Protein 1ZSY (pdb70)

Sequence (347 aa):
VDLGTENLYFQQSSMPARVRALVYGHHGDPAKVVELKNLELAAVRGSDVRVKMMLAAPINPSDINMIQGNYGLLPELPAVGGNEGVAQVVAVGSNVTGGLKPGDWVIPANAGLLGTWRTEAVFSEEALIQVPSDIPLQSAATLGVNPCTAYRMLMDFEQLQPGDSVIQNASNSGVGQAVIQIAAALGLRTINVVRDRRPPDIQKLSDRLKSSLGAEHVITEEELRRPEMKNFFKDMPQPRLALNCCVGGKSSSTELLRQLARGGTMVTYGGMAKQPVVASVSSSLLIFKDLKLRGFWLSSQWKKDHSPDQFKELIILTLCDLIRRGQLTAPACCSQVPLQDYQSALEASMKPFISSKQILTMM

Structure (mmCIF, N/CA/C/O backbone):
data_1ZSY
#
_entry.id   1ZSY
#
_cell.length_a   74.190
_cell.length_b   117.184
_cell.length_c   127.372
_cell.angle_alpha   90.00
_cell.angle_beta   90.00
_cell.angle_gamma   90.00
#
_symmetry.space_group_name_H-M   'I 2 2 2'
#
loop_
_entity.id
_entity.type
_entity.pdbx_description
1 polymer 'MITOCHONDRIAL 2-ENOYL THIOESTER REDUCTASE'
2 non-polymer 'SULFATE ION'
3 non-polymer GLYCEROL
4 water water
#
loop_
_atom_site.group_PDB
_atom_site.id
_atom_site.type_symbol
_atom_site.label_atom_id
_atom_site.label_alt_id
_atom_site.label_comp_id
_atom_site.label_asym_id
_atom_site.label_entity_id
_atom_site.label_seq_id
_atom_site.pdbx_PDB_ins_code
_atom_site.Cartn_x
_atom_site.Cartn_y
_atom_site.Cartn_z
_atom_site.occupancy
_atom_site.B_iso_or_equiv
_atom_site.auth_seq_id
_atom_site.auth_comp_id
_atom_site.auth_asym_id
_atom_site.auth_atom_id
_atom_site.pdbx_PDB_model_num
ATOM 1 N N . VAL A 1 11 ? 25.908 17.744 37.440 1.00 40.14 11 VAL A N 1
ATOM 2 C CA . VAL A 1 11 ? 24.613 18.458 37.210 1.00 39.26 11 VAL A CA 1
ATOM 3 C C . VAL A 1 11 ? 23.417 17.565 37.621 1.00 40.48 11 VAL A C 1
ATOM 4 O O . VAL A 1 11 ? 23.273 16.430 37.134 1.00 40.48 11 VAL A O 1
ATOM 8 N N . ASP A 1 12 ? 22.594 18.073 38.540 1.00 38.79 12 ASP A N 1
ATOM 9 C CA . ASP A 1 12 ? 21.352 17.414 38.938 1.00 37.79 12 ASP A CA 1
ATOM 10 C C . ASP A 1 12 ? 20.195 18.100 38.207 1.00 35.57 12 ASP A C 1
ATOM 11 O O . ASP A 1 12 ? 19.870 19.259 38.483 1.00 34.19 12 ASP A O 1
ATOM 16 N N . LEU A 1 13 ? 19.579 17.377 37.275 1.00 33.43 13 LEU A N 1
ATOM 17 C CA . LEU A 1 13 ? 18.625 17.976 36.338 1.00 30.79 13 LEU A CA 1
ATOM 18 C C . LEU A 1 13 ? 17.454 18.711 36.987 1.00 30.83 13 LEU A C 1
ATOM 19 O O . LEU A 1 13 ? 16.924 19.655 36.405 1.00 30.57 13 LEU A O 1
ATOM 24 N N . GLY A 1 14 ? 17.046 18.268 38.174 1.00 30.13 14 GLY A N 1
ATOM 25 C CA . GLY A 1 14 ? 15.866 18.809 38.826 1.00 30.67 14 GLY A CA 1
ATOM 26 C C . GLY A 1 14 ? 16.138 19.879 39.873 1.00 34.59 14 GLY A C 1
ATOM 27 O O . GLY A 1 14 ? 15.218 20.353 40.539 1.00 35.94 14 GLY A O 1
ATOM 28 N N . THR A 1 15 ? 17.397 20.280 40.012 1.00 34.16 15 THR A N 1
ATOM 29 C CA . THR A 1 15 ? 17.759 21.286 41.010 1.00 32.31 15 THR A CA 1
ATOM 30 C C . THR A 1 15 ? 16.920 22.556 40.872 1.00 31.26 15 THR A C 1
ATOM 31 O O . THR A 1 15 ? 16.559 22.955 39.755 1.00 28.71 15 THR A O 1
ATOM 35 N N . GLU A 1 16 ? 16.596 23.181 42.006 1.00 29.89 16 GLU A N 1
ATOM 36 C CA . GLU A 1 16 ? 16.008 24.519 42.017 1.00 30.08 16 GLU A CA 1
ATOM 37 C C . GLU A 1 16 ? 17.114 25.567 42.190 1.00 28.68 16 GLU A C 1
ATOM 38 O O . GLU A 1 16 ? 16.846 26.776 42.168 1.00 28.22 16 GLU A O 1
ATOM 44 N N . ASN A 1 17 ? 18.350 25.087 42.377 1.00 25.21 17 ASN A N 1
ATOM 45 C CA . ASN A 1 17 ? 19.504 25.964 42.537 1.00 22.55 17 ASN A CA 1
ATOM 46 C C . ASN A 1 17 ? 20.242 26.027 41.199 1.00 22.43 17 ASN A C 1
ATOM 47 O O . ASN A 1 17 ? 21.077 25.178 40.894 1.00 23.55 17 ASN A O 1
ATOM 52 N N . LEU A 1 18 ? 19.910 27.033 40.398 1.00 20.97 18 LEU A N 1
ATOM 53 C CA . LEU A 1 18 ? 20.322 27.049 38.998 1.00 17.80 18 LEU A CA 1
ATOM 54 C C . LEU A 1 18 ? 21.704 27.682 38.809 1.00 16.16 18 LEU A C 1
ATOM 55 O O . LEU A 1 18 ? 21.885 28.552 37.936 1.00 16.88 18 LEU A O 1
ATOM 60 N N . TYR A 1 19 ? 22.647 27.247 39.659 1.00 15.36 19 TYR A N 1
ATOM 61 C CA . TYR A 1 19 ? 24.057 27.633 39.605 1.00 15.89 19 TYR A CA 1
ATOM 62 C C . TYR A 1 19 ? 24.918 26.385 39.659 1.00 15.90 19 TYR A C 1
ATOM 63 O O . TYR A 1 19 ? 24.612 25.437 40.376 1.00 18.10 19 TYR A O 1
ATOM 72 N N . PHE A 1 20 ? 26.010 26.376 38.890 1.00 15.52 20 PHE A N 1
ATOM 73 C CA . PHE A 1 20 ? 26.784 25.166 38.704 1.00 16.42 20 PHE A CA 1
ATOM 74 C C . PHE A 1 20 ? 28.266 25.529 38.734 1.00 14.98 20 PHE A C 1
ATOM 75 O O . PHE A 1 20 ? 28.630 26.605 38.299 1.00 15.62 20 PHE A O 1
ATOM 83 N N A GLN A 1 21 ? 29.095 24.620 39.230 0.50 14.55 21 GLN A N 1
ATOM 84 N N B GLN A 1 21 ? 29.090 24.624 39.247 0.50 15.96 21 GLN A N 1
ATOM 85 C CA A GLN A 1 21 ? 30.558 24.780 39.149 0.50 14.54 21 GLN A CA 1
ATOM 86 C CA B GLN A 1 21 ? 30.551 24.760 39.148 0.50 17.82 21 GLN A CA 1
ATOM 87 C C A GLN A 1 21 ? 31.069 24.376 37.773 0.50 15.60 21 GLN A C 1
ATOM 88 C C B GLN A 1 21 ? 30.962 24.516 37.693 0.50 16.96 21 GLN A C 1
ATOM 89 O O A GLN A 1 21 ? 30.549 23.435 37.159 0.50 15.86 21 GLN A O 1
ATOM 90 O O B GLN A 1 21 ? 30.241 23.860 36.924 0.50 17.37 21 GLN A O 1
ATOM 101 N N . SER A 1 22 ? 32.112 25.063 37.308 1.00 14.25 22 SER A N 1
ATOM 102 C CA A SER A 1 22 ? 32.660 24.816 35.982 0.50 14.01 22 SER A CA 1
ATOM 103 C CA B SER A 1 22 ? 32.663 24.833 35.981 0.50 15.26 22 SER A CA 1
ATOM 104 C C . SER A 1 22 ? 34.179 24.720 36.041 1.00 14.51 22 SER A C 1
ATOM 105 O O . SER A 1 22 ? 34.891 25.197 35.148 1.00 15.05 22 SER A O 1
ATOM 110 N N . MET A 1 23 ? 34.675 24.097 37.092 1.00 12.70 23 MET A N 1
ATOM 111 C CA . MET A 1 23 ? 36.114 23.891 37.202 1.00 12.24 23 MET A CA 1
ATOM 112 C C . MET A 1 23 ? 36.619 22.940 36.092 1.00 13.67 23 MET A C 1
ATOM 113 O O . MET A 1 23 ? 35.877 22.084 35.603 1.00 13.84 23 MET A O 1
ATOM 118 N N . PRO A 1 24 ? 37.885 23.107 35.668 1.00 15.30 24 PRO A N 1
ATOM 119 C CA . PRO A 1 24 ? 38.443 22.289 34.587 1.00 15.44 24 PRO A CA 1
ATOM 120 C C . PRO A 1 24 ? 38.267 20.773 34.787 1.00 14.31 24 PRO A C 1
ATOM 121 O O . PRO A 1 24 ? 38.489 20.252 35.890 1.00 14.64 24 PRO A O 1
ATOM 125 N N . ALA A 1 25 ? 37.858 20.090 33.719 1.00 14.32 25 ALA A N 1
ATOM 126 C CA . ALA A 1 25 ? 37.729 18.639 33.718 1.00 15.58 25 ALA A CA 1
ATOM 127 C C . ALA A 1 25 ? 37.989 18.139 32.304 1.00 18.76 25 ALA A C 1
ATOM 128 O O . ALA A 1 25 ? 37.899 18.907 31.340 1.00 20.17 25 ALA A O 1
ATOM 130 N N . ARG A 1 26 ? 38.265 16.849 32.159 1.00 18.56 26 ARG A N 1
ATOM 131 C CA . ARG A 1 26 ? 38.538 16.328 30.827 1.00 20.66 26 ARG A CA 1
ATOM 132 C C . ARG A 1 26 ? 37.315 16.464 29.919 1.00 16.23 26 ARG A C 1
ATOM 133 O O . ARG A 1 26 ? 36.183 16.445 30.379 1.00 14.56 26 ARG A O 1
ATOM 141 N N . VAL A 1 27 ? 37.561 16.663 28.629 1.00 14.75 27 VAL A N 1
ATOM 142 C CA . VAL A 1 27 ? 36.476 16.781 27.652 1.00 14.12 27 VAL A CA 1
ATOM 143 C C . VAL A 1 27 ? 36.080 15.387 27.166 1.00 15.48 27 VAL A C 1
ATOM 144 O O . VAL A 1 27 ? 36.931 14.628 26.706 1.00 17.48 27 VAL A O 1
ATOM 148 N N . ARG A 1 28 ? 34.793 15.073 27.247 1.00 14.79 28 ARG A N 1
ATOM 149 C CA . ARG A 1 28 ? 34.282 13.755 26.855 1.00 15.12 28 ARG A CA 1
ATOM 150 C C . ARG A 1 28 ? 33.129 14.021 25.918 1.00 16.36 28 ARG A C 1
ATOM 151 O O . ARG A 1 28 ? 32.376 14.968 26.123 1.00 13.91 28 ARG A O 1
ATOM 159 N N . ALA A 1 29 ? 32.981 13.206 24.892 1.00 14.14 29 ALA A N 1
ATOM 160 C CA . ALA A 1 29 ? 31.951 13.479 23.881 1.00 13.21 29 ALA A CA 1
ATOM 161 C C . ALA A 1 29 ? 31.433 12.162 23.344 1.00 14.88 29 ALA A C 1
ATOM 162 O O . ALA A 1 29 ? 32.181 11.173 23.296 1.00 15.51 29 ALA A O 1
ATOM 164 N N . LEU A 1 30 ? 30.168 12.151 22.923 1.00 13.26 30 LEU A N 1
ATOM 165 C CA . LEU A 1 30 ? 29.613 10.971 22.219 1.00 15.12 30 LEU A CA 1
ATOM 166 C C . LEU A 1 30 ? 29.805 11.224 20.726 1.00 15.64 30 LEU A C 1
ATOM 167 O O . LEU A 1 30 ? 29.218 12.155 20.158 1.00 16.38 30 LEU A O 1
ATOM 172 N N . VAL A 1 31 ? 30.652 10.405 20.110 1.00 14.00 31 VAL A N 1
ATOM 173 C CA . VAL A 1 31 ? 31.088 10.597 18.736 1.00 14.84 31 VAL A CA 1
ATOM 174 C C . VAL A 1 31 ? 30.731 9.378 17.877 1.00 16.67 31 VAL A C 1
ATOM 175 O O . VAL A 1 31 ? 30.867 8.238 18.331 1.00 16.34 31 VAL A O 1
ATOM 179 N N . TYR A 1 32 ? 30.296 9.621 16.645 1.00 15.23 32 TYR A N 1
ATOM 180 C CA . TYR A 1 32 ? 30.105 8.542 15.670 1.00 16.31 32 TYR A CA 1
ATOM 181 C C . TYR A 1 32 ? 30.941 8.786 14.420 1.00 18.26 32 TYR A C 1
ATOM 182 O O . TYR A 1 32 ? 31.010 9.916 13.927 1.00 17.49 32 TYR A O 1
ATOM 191 N N . GLY A 1 33 ? 31.608 7.730 13.937 1.00 19.13 33 GLY A N 1
ATOM 192 C CA . GLY A 1 33 ? 32.497 7.813 12.770 1.00 18.53 33 GLY A CA 1
ATOM 193 C C . GLY A 1 33 ? 31.892 7.253 11.482 1.00 20.36 33 GLY A C 1
ATOM 194 O O . GLY A 1 33 ? 32.444 7.445 10.399 1.00 20.53 33 GLY A O 1
ATOM 195 N N . HIS A 1 34 ? 30.763 6.556 11.611 1.00 19.98 34 HIS A N 1
ATOM 196 C CA . HIS A 1 34 ? 29.984 6.061 10.483 1.00 22.10 34 HIS A CA 1
ATOM 197 C C . HIS A 1 34 ? 28.524 6.252 10.811 1.00 20.94 34 HIS A C 1
ATOM 198 O O . HIS A 1 34 ? 28.145 6.253 11.989 1.00 20.73 34 HIS A O 1
ATOM 205 N N . HIS A 1 35 ? 27.698 6.393 9.783 1.00 20.88 35 HIS A N 1
ATOM 206 C CA . HIS A 1 35 ? 26.263 6.405 10.004 1.00 21.25 35 HIS A CA 1
ATOM 207 C C . HIS A 1 35 ? 25.793 4.978 10.267 1.00 23.22 35 HIS A C 1
ATOM 208 O O . HIS A 1 35 ? 26.359 4.014 9.732 1.00 22.99 35 HIS A O 1
ATOM 215 N N . GLY A 1 36 ? 24.787 4.833 11.115 1.00 22.26 36 GLY A N 1
ATOM 216 C CA . GLY A 1 36 ? 24.258 3.513 11.435 1.00 23.56 36 GLY A CA 1
ATOM 217 C C . GLY A 1 36 ? 23.412 3.519 12.689 1.00 25.16 36 GLY A C 1
ATOM 218 O O . GLY A 1 36 ? 22.885 4.567 13.100 1.00 22.13 36 GLY A O 1
ATOM 219 N N . ASP A 1 37 ? 23.290 2.339 13.294 1.00 24.81 37 ASP A N 1
ATOM 220 C CA . ASP A 1 37 ? 22.509 2.141 14.511 1.00 25.39 37 ASP A CA 1
ATOM 221 C C . ASP A 1 37 ? 23.215 2.916 15.607 1.00 23.02 37 ASP A C 1
ATOM 222 O O . ASP A 1 37 ? 24.349 2.578 15.927 1.00 22.67 37 ASP A O 1
ATOM 227 N N . PRO A 1 38 ? 22.553 3.931 16.190 1.00 24.67 38 PRO A N 1
ATOM 228 C CA . PRO A 1 38 ? 23.193 4.716 17.258 1.00 25.45 38 PRO A CA 1
ATOM 229 C C . PRO A 1 38 ? 23.827 3.859 18.359 1.00 26.22 38 PRO A C 1
ATOM 230 O O . PRO A 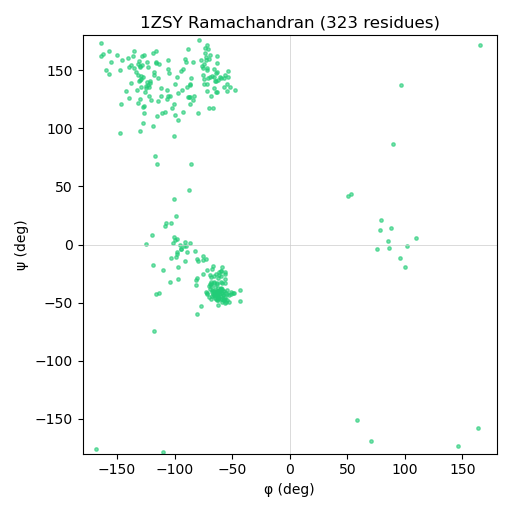1 38 ? 24.942 4.157 18.794 1.00 27.45 38 PRO A O 1
ATOM 234 N N . ALA A 1 39 ? 23.144 2.788 18.774 1.00 27.43 39 ALA A N 1
ATOM 235 C CA . ALA A 1 39 ? 23.665 1.854 19.786 1.00 28.39 39 ALA A CA 1
ATOM 236 C C . ALA A 1 39 ? 25.018 1.267 19.422 1.00 27.52 39 ALA A C 1
ATOM 237 O O . ALA A 1 39 ? 25.785 0.873 20.300 1.00 29.28 39 ALA A O 1
ATOM 239 N N . LYS A 1 40 ? 25.310 1.208 18.125 1.00 28.20 40 LYS A N 1
ATOM 240 C CA . LYS A 1 40 ? 26.526 0.565 17.629 1.00 27.65 40 LYS A CA 1
ATOM 241 C C . LYS A 1 40 ? 27.618 1.539 17.191 1.00 26.76 40 LYS A C 1
ATOM 242 O O . LYS A 1 40 ? 28.807 1.228 17.305 1.00 26.50 40 LYS A O 1
ATOM 248 N N . VAL A 1 41 ? 27.225 2.702 16.673 1.00 21.40 41 VAL A N 1
ATOM 249 C CA . VAL A 1 41 ? 28.205 3.612 16.063 1.00 19.17 41 VAL A CA 1
ATOM 250 C C . VAL A 1 41 ? 28.667 4.717 17.012 1.00 17.73 41 VAL A C 1
ATOM 251 O O . VAL A 1 41 ? 29.712 5.312 16.800 1.00 17.33 41 VAL A O 1
ATOM 255 N N . VAL A 1 42 ? 27.887 4.975 18.059 1.00 18.37 42 VAL A N 1
ATOM 256 C CA . VAL A 1 42 ? 28.188 6.089 19.005 1.00 17.51 42 VAL A CA 1
ATOM 257 C C . VAL A 1 42 ? 29.100 5.571 20.109 1.00 20.08 42 VAL A C 1
ATOM 258 O O . VAL A 1 42 ? 28.788 4.561 20.750 1.00 20.64 42 VAL A O 1
ATOM 262 N N . GLU A 1 43 ? 30.228 6.256 20.321 1.00 17.52 43 GLU A N 1
ATOM 263 C CA . GLU A 1 43 ? 31.232 5.859 21.303 1.00 19.60 43 GLU A CA 1
ATOM 264 C C . GLU A 1 43 ? 31.549 7.055 22.169 1.00 20.14 43 GLU A C 1
ATOM 265 O O . GLU A 1 43 ? 31.554 8.175 21.673 1.00 18.05 43 GLU A O 1
ATOM 271 N N . LEU A 1 44 ? 31.826 6.818 23.449 1.00 20.68 44 LEU A N 1
ATOM 272 C CA . LEU A 1 44 ? 32.268 7.895 24.339 1.00 21.90 44 LEU A CA 1
ATOM 273 C C . LEU A 1 44 ? 33.767 8.061 24.165 1.00 21.75 44 LEU A C 1
ATOM 274 O O . LEU A 1 44 ? 34.531 7.088 24.304 1.00 21.38 44 LEU A O 1
ATOM 279 N N . LYS A 1 45 ? 34.197 9.274 23.833 1.00 18.47 45 LYS A N 1
ATOM 280 C CA . LYS A 1 45 ? 35.616 9.524 23.554 1.00 19.95 45 LYS A CA 1
ATOM 281 C C . LYS A 1 45 ? 36.125 10.714 24.332 1.00 19.42 45 LYS A C 1
ATOM 282 O O . LYS A 1 45 ? 35.367 11.634 24.638 1.00 18.91 45 LYS A O 1
ATOM 288 N N . ASN A 1 46 ? 37.422 10.722 24.608 1.00 18.84 46 ASN A N 1
ATOM 289 C CA . ASN A 1 46 ? 38.067 11.930 25.116 1.00 21.29 46 ASN A CA 1
ATOM 290 C C . ASN A 1 46 ? 38.512 12.815 23.964 1.00 23.31 46 ASN A C 1
ATOM 291 O O . ASN A 1 46 ? 39.014 12.311 22.952 1.00 26.01 46 ASN A O 1
ATOM 296 N N . LEU A 1 47 ? 38.305 14.125 24.100 1.00 20.37 47 LEU A N 1
ATOM 297 C CA . LEU A 1 47 ? 38.736 15.086 23.083 1.00 21.72 47 LEU A CA 1
ATOM 298 C C . LEU A 1 47 ? 39.794 16.022 23.659 1.00 21.40 47 LEU A C 1
ATOM 299 O O . LEU A 1 47 ? 39.881 16.186 24.870 1.00 23.69 47 LEU A O 1
ATOM 304 N N . GLU A 1 48 ? 40.601 16.611 22.784 1.00 23.94 48 GLU A N 1
ATOM 305 C CA . GLU A 1 48 ? 41.623 17.570 23.189 1.00 27.22 48 GLU A CA 1
ATOM 306 C C . GLU A 1 48 ? 40.986 18.924 23.526 1.00 26.25 48 GLU A C 1
ATOM 307 O O . GLU A 1 48 ? 39.918 19.265 23.019 1.00 27.15 48 GLU A O 1
ATOM 313 N N . LEU A 1 49 ? 41.643 19.687 24.387 1.00 27.00 49 LEU A N 1
ATOM 314 C CA . LEU A 1 49 ? 41.193 21.019 24.728 1.00 28.74 49 LEU A CA 1
ATOM 315 C C . LEU A 1 49 ? 41.395 21.961 23.544 1.00 29.24 49 LEU A C 1
ATOM 316 O O . LEU A 1 49 ? 42.520 22.164 23.102 1.00 30.74 49 LEU A O 1
ATOM 321 N N . ALA A 1 50 ? 40.298 22.504 23.022 1.00 29.82 50 ALA A N 1
ATOM 322 C CA . ALA A 1 50 ? 40.346 23.386 21.852 1.00 29.80 50 ALA A CA 1
ATOM 323 C C . ALA A 1 50 ? 40.652 24.843 22.230 1.00 31.04 50 ALA A C 1
ATOM 324 O O . ALA A 1 50 ? 40.433 25.281 23.378 1.00 26.14 50 ALA A O 1
ATOM 326 N N . ALA A 1 51 ? 41.172 25.579 21.250 1.00 31.42 51 ALA A N 1
ATOM 327 C CA . ALA A 1 51 ? 41.547 26.988 21.419 1.00 31.05 51 ALA A CA 1
ATOM 328 C C . ALA A 1 51 ? 40.364 27.911 21.183 1.00 29.13 51 ALA A C 1
ATOM 329 O O . ALA A 1 51 ? 39.538 27.669 20.293 1.00 31.64 51 ALA A O 1
ATOM 331 N N . VAL A 1 52 ? 40.295 28.979 21.967 1.00 28.88 52 VAL A N 1
ATOM 332 C CA . VAL A 1 52 ? 39.245 29.981 21.802 1.00 27.64 52 VAL A CA 1
ATOM 333 C C . VAL A 1 52 ? 39.775 31.148 20.957 1.00 27.00 52 VAL A C 1
ATOM 334 O O . VAL A 1 52 ? 40.591 31.913 21.419 1.00 28.48 52 VAL A O 1
ATOM 338 N N . ARG A 1 53 ? 39.325 31.244 19.709 1.00 29.95 53 ARG A N 1
ATOM 339 C CA . ARG A 1 53 ? 39.729 32.338 18.819 1.00 30.05 53 ARG A CA 1
ATOM 340 C C . ARG A 1 53 ? 38.925 33.592 19.172 1.00 29.05 53 ARG A C 1
ATOM 341 O O . ARG A 1 53 ? 38.042 33.539 20.032 1.00 25.90 53 ARG A O 1
ATOM 343 N N . GLY A 1 54 ? 39.236 34.703 18.500 1.00 24.57 54 GLY A N 1
ATOM 344 C CA . GLY A 1 54 ? 38.647 36.011 18.774 1.00 22.29 54 GLY A CA 1
ATOM 345 C C . GLY A 1 54 ? 37.148 36.037 19.014 1.00 21.43 54 GLY A C 1
ATOM 346 O O . GLY A 1 54 ? 36.706 36.638 19.984 1.00 23.84 54 GLY A O 1
ATOM 347 N N . SER A 1 55 ? 36.378 35.400 18.135 1.00 19.98 55 SER A N 1
ATOM 348 C CA . SER A 1 55 ? 34.914 35.455 18.217 1.00 21.84 55 SER A CA 1
ATOM 349 C C . SER A 1 55 ? 34.284 34.143 18.678 1.00 19.57 55 SER A C 1
ATOM 350 O O . SER A 1 55 ? 33.065 33.952 18.541 1.00 20.56 55 SER A O 1
ATOM 353 N N . ASP A 1 56 ? 35.111 33.271 19.250 1.00 19.11 56 ASP A N 1
ATOM 354 C CA . ASP A 1 56 ? 34.643 31.990 19.799 1.00 17.32 56 ASP A CA 1
ATOM 355 C C . ASP A 1 56 ? 34.271 32.139 21.282 1.00 15.68 56 ASP A C 1
ATOM 356 O O . ASP A 1 56 ? 34.707 33.081 21.948 1.00 16.11 56 ASP A O 1
ATOM 361 N N . VAL A 1 57 ? 33.453 31.209 21.787 1.00 16.50 57 VAL A N 1
ATOM 362 C CA . VAL A 1 57 ? 33.244 31.099 23.231 1.00 16.99 57 VAL A CA 1
ATOM 363 C C . VAL A 1 57 ? 33.357 29.637 23.620 1.00 16.45 57 VAL A C 1
ATOM 364 O O . VAL A 1 57 ? 33.003 28.747 22.822 1.00 17.52 57 VAL A O 1
ATOM 368 N N . ARG A 1 58 ? 33.839 29.414 24.837 1.00 10.85 58 ARG A N 1
ATOM 369 C CA . ARG A 1 58 ? 33.916 28.078 25.407 1.00 11.83 58 ARG A CA 1
ATOM 370 C C . ARG A 1 58 ? 32.695 27.896 26.270 1.00 11.44 58 ARG A C 1
ATOM 371 O O . ARG A 1 58 ? 32.384 28.759 27.093 1.00 12.27 58 ARG A O 1
ATOM 379 N N . VAL A 1 59 ? 32.001 26.777 26.073 1.00 13.78 59 VAL A N 1
ATOM 380 C CA . VAL A 1 59 ? 30.806 26.487 26.868 1.00 13.68 59 VAL A CA 1
ATOM 381 C C . VAL A 1 59 ? 30.941 25.157 27.585 1.00 14.95 59 VAL A C 1
ATOM 382 O O . VAL A 1 59 ? 31.629 24.237 27.104 1.00 14.98 59 VAL A O 1
ATOM 386 N N . LYS A 1 60 ? 30.249 25.048 28.716 1.00 13.40 60 LYS A N 1
ATOM 387 C CA . LYS A 1 60 ? 30.174 23.792 29.446 1.00 15.93 60 LYS A CA 1
ATOM 388 C C . LYS A 1 60 ? 28.726 23.327 29.295 1.00 15.46 60 LYS A C 1
ATOM 389 O O . LYS A 1 60 ? 27.792 24.042 29.737 1.00 15.75 60 LYS A O 1
ATOM 395 N N A MET A 1 61 ? 28.521 22.161 28.672 0.50 13.80 61 MET A N 1
ATOM 396 N N B MET A 1 61 ? 28.526 22.177 28.655 0.50 13.58 61 MET A N 1
ATOM 397 C CA A MET A 1 61 ? 27.170 21.609 28.459 0.50 13.52 61 MET A CA 1
ATOM 398 C CA B MET A 1 61 ? 27.179 21.654 28.489 0.50 12.97 61 MET A CA 1
ATOM 399 C C A MET A 1 61 ? 26.538 21.193 29.782 0.50 13.44 61 MET A C 1
ATOM 400 C C B MET A 1 61 ? 26.594 21.376 29.869 0.50 13.28 61 MET A C 1
ATOM 401 O O A MET A 1 61 ? 27.168 20.503 30.590 0.50 13.60 61 MET A O 1
ATOM 402 O O B MET A 1 61 ? 27.315 21.004 30.805 0.50 11.97 61 MET A O 1
ATOM 411 N N . LEU A 1 62 ? 25.300 21.623 30.014 1.00 12.14 62 LEU A N 1
ATOM 412 C CA . LEU A 1 62 ? 24.612 21.289 31.260 1.00 12.80 62 LEU A CA 1
ATOM 413 C C . LEU A 1 62 ? 23.693 20.096 31.082 1.00 14.41 62 LEU A C 1
ATOM 414 O O . LEU A 1 62 ? 23.706 19.188 31.902 1.00 15.23 62 LEU A O 1
ATOM 419 N N . ALA A 1 63 ? 22.877 20.110 30.035 1.00 13.55 63 ALA A N 1
ATOM 420 C CA . ALA A 1 63 ? 21.983 18.994 29.778 1.00 14.06 63 ALA A CA 1
ATOM 421 C C . ALA A 1 63 ? 21.617 19.001 28.297 1.00 15.39 63 ALA A C 1
ATOM 422 O O . ALA A 1 63 ? 21.475 20.059 27.694 1.00 15.93 63 ALA A O 1
ATOM 424 N N . ALA A 1 64 ? 21.419 17.817 27.731 1.00 12.98 64 ALA A N 1
ATOM 425 C CA . ALA A 1 64 ? 21.093 17.687 26.296 1.00 14.48 64 ALA A CA 1
ATOM 426 C C . ALA A 1 64 ? 20.146 16.481 26.113 1.00 15.32 64 ALA A C 1
ATOM 427 O O . ALA A 1 64 ? 20.490 15.363 26.471 1.00 16.53 64 ALA A O 1
ATOM 429 N N . PRO A 1 65 ? 18.959 16.716 25.566 1.00 15.15 65 PRO A N 1
ATOM 430 C CA . PRO A 1 65 ? 18.017 15.609 25.371 1.00 13.88 65 PRO A CA 1
ATOM 431 C C . PRO A 1 65 ? 18.482 14.716 24.246 1.00 16.71 65 PRO A C 1
ATOM 432 O O . PRO A 1 65 ? 19.321 15.127 23.418 1.00 15.34 65 PRO A O 1
ATOM 436 N N . ILE A 1 66 ? 17.944 13.491 24.208 1.00 15.71 66 ILE A N 1
ATOM 437 C CA . ILE A 1 66 ? 18.061 12.660 23.029 1.00 15.56 66 ILE A CA 1
ATOM 438 C C . ILE A 1 66 ? 16.721 12.728 22.286 1.00 17.28 66 ILE A C 1
ATOM 439 O O . ILE A 1 66 ? 15.692 12.311 22.832 1.00 18.36 66 ILE A O 1
ATOM 444 N N . ASN A 1 67 ? 16.739 13.243 21.052 1.00 16.85 67 ASN A N 1
ATOM 445 C CA . ASN A 1 67 ? 15.518 13.491 20.254 1.00 15.27 67 ASN A CA 1
ATOM 446 C C . ASN A 1 67 ? 15.521 12.624 19.004 1.00 17.94 67 ASN A C 1
ATOM 447 O O . ASN A 1 67 ? 16.593 12.197 18.531 1.00 17.00 67 ASN A O 1
ATOM 452 N N . PRO A 1 68 ? 14.325 12.347 18.436 1.00 18.20 68 PRO A N 1
ATOM 453 C CA . PRO A 1 68 ? 14.274 11.537 17.200 1.00 21.26 68 PRO A CA 1
ATOM 454 C C . PRO A 1 68 ? 15.203 12.027 16.096 1.00 19.45 68 PRO A C 1
ATOM 455 O O . PRO A 1 68 ? 15.816 11.197 15.408 1.00 20.22 68 PRO A O 1
ATOM 459 N N . SER A 1 69 ? 15.290 13.348 15.913 1.00 19.94 69 SER A N 1
ATOM 460 C CA . SER A 1 69 ? 16.142 13.919 14.873 1.00 20.54 69 SER A CA 1
ATOM 461 C C . SER A 1 69 ? 17.614 13.590 15.122 1.00 18.72 69 SER A C 1
ATOM 462 O O . SER A 1 69 ? 18.368 13.374 14.188 1.00 17.85 69 SER A O 1
ATOM 465 N N . ASP A 1 70 ? 18.015 13.513 16.392 1.00 16.49 70 ASP A N 1
ATOM 466 C CA . ASP A 1 70 ? 19.402 13.127 16.717 1.00 16.76 70 ASP A CA 1
ATOM 467 C C . ASP A 1 70 ? 19.681 11.714 16.199 1.00 15.24 70 ASP A C 1
ATOM 468 O O . ASP A 1 70 ? 20.744 11.403 15.632 1.00 15.18 70 ASP A O 1
ATOM 473 N N . ILE A 1 71 ? 18.695 10.862 16.406 1.00 16.25 71 ILE A N 1
ATOM 474 C CA . ILE A 1 71 ? 18.786 9.450 16.039 1.00 16.03 71 ILE A CA 1
ATOM 475 C C . ILE A 1 71 ? 18.818 9.321 14.518 1.00 17.85 71 ILE A C 1
ATOM 476 O O . ILE A 1 71 ? 19.646 8.586 13.967 1.00 17.46 71 ILE A O 1
ATOM 481 N N . ASN A 1 72 ? 17.921 10.030 13.844 1.00 19.27 72 ASN A N 1
ATOM 482 C CA . ASN A 1 72 ? 17.854 9.968 12.367 1.00 18.09 72 ASN A CA 1
ATOM 483 C C . ASN A 1 72 ? 19.130 10.474 11.745 1.00 18.62 72 ASN A C 1
ATOM 484 O O . ASN A 1 72 ? 19.645 9.882 10.811 1.00 19.09 72 ASN A O 1
ATOM 489 N N . MET A 1 73 ? 19.690 11.549 12.301 1.00 18.79 73 MET A N 1
ATOM 490 C CA . MET A 1 73 ? 20.980 12.044 11.837 1.00 19.89 73 MET A CA 1
ATOM 491 C C . MET A 1 73 ? 22.091 10.986 11.939 1.00 19.92 73 MET A C 1
ATOM 492 O O . MET A 1 73 ? 22.866 10.781 11.001 1.00 19.73 73 MET A O 1
ATOM 497 N N . ILE A 1 74 ? 22.167 10.309 13.081 1.00 17.29 74 ILE A N 1
ATOM 498 C CA . ILE A 1 74 ? 23.168 9.275 13.280 1.00 16.48 74 ILE A CA 1
ATOM 499 C C . ILE A 1 74 ? 22.927 8.116 12.301 1.00 17.52 74 ILE A C 1
ATOM 500 O O . ILE A 1 74 ? 23.873 7.588 11.704 1.00 18.94 74 ILE A O 1
ATOM 505 N N . GLN A 1 75 ? 21.659 7.770 12.099 1.00 17.25 75 GLN A N 1
ATOM 506 C CA . GLN A 1 75 ? 21.319 6.719 11.126 1.00 19.41 75 GLN A CA 1
ATOM 507 C C . GLN A 1 75 ? 21.610 7.091 9.671 1.00 22.90 75 GLN A C 1
ATOM 508 O O . GLN A 1 75 ? 21.684 6.206 8.794 1.00 22.67 75 GLN A O 1
ATOM 514 N N . GLY A 1 76 ? 21.758 8.385 9.408 1.00 25.11 76 GLY A N 1
ATOM 515 C CA . GLY A 1 76 ? 21.995 8.891 8.057 1.00 26.28 76 GLY A CA 1
ATOM 516 C C . GLY A 1 76 ? 20.734 9.180 7.259 1.00 27.99 76 GLY A C 1
ATOM 517 O O . GLY A 1 76 ? 20.799 9.357 6.046 1.00 30.46 76 GLY A O 1
ATOM 518 N N . ASN A 1 77 ? 19.588 9.232 7.931 1.00 25.31 77 ASN A N 1
ATOM 519 C CA . ASN A 1 77 ? 18.318 9.451 7.264 1.00 27.38 77 ASN A CA 1
ATOM 520 C C . ASN A 1 77 ? 17.746 10.770 7.733 1.00 26.16 77 ASN A C 1
ATOM 521 O O . ASN A 1 77 ? 16.767 10.804 8.478 1.00 30.14 77 ASN A O 1
ATOM 526 N N . TYR A 1 78 ? 18.388 11.858 7.333 1.00 22.92 78 TYR A N 1
ATOM 527 C CA . TYR A 1 78 ? 17.985 13.183 7.785 1.00 20.80 78 TYR A CA 1
ATOM 528 C C . TYR A 1 78 ? 18.448 14.184 6.742 1.00 21.88 78 TYR A C 1
ATOM 529 O O . TYR A 1 78 ? 19.394 13.909 5.975 1.00 20.78 78 TYR A O 1
ATOM 538 N N . GLY A 1 79 ? 17.794 15.344 6.712 1.00 20.61 79 GLY A N 1
ATOM 539 C CA . GLY A 1 79 ? 18.065 16.350 5.698 1.00 22.54 79 GLY A CA 1
ATOM 540 C C . GLY A 1 79 ? 19.343 17.129 5.893 1.00 21.76 79 GLY A C 1
ATOM 541 O O . GLY A 1 79 ? 19.770 17.828 4.997 1.00 20.46 79 GLY A O 1
ATOM 542 N N . LEU A 1 80 ? 19.939 17.023 7.077 1.00 20.67 80 LEU A N 1
ATOM 543 C CA . LEU A 1 80 ? 21.216 17.650 7.380 1.00 19.78 80 LEU A CA 1
ATOM 544 C C . LEU A 1 80 ? 22.114 16.576 7.994 1.00 19.62 80 LEU A C 1
ATOM 545 O O . LEU A 1 80 ? 21.730 15.954 8.982 1.00 18.49 80 LEU A O 1
ATOM 550 N N . LEU A 1 81 ? 23.296 16.362 7.423 1.00 17.93 81 LEU A N 1
ATOM 551 C CA . LEU A 1 81 ? 24.211 15.339 7.937 1.00 19.03 81 LEU A CA 1
ATOM 552 C C . LEU A 1 81 ? 25.606 15.889 8.142 1.00 19.64 81 LEU A C 1
ATOM 553 O O . LEU A 1 81 ? 26.394 15.975 7.191 1.00 21.59 81 LEU A O 1
ATOM 558 N N . PRO A 1 82 ? 25.929 16.267 9.390 1.00 21.35 82 PRO A N 1
ATOM 559 C CA . PRO A 1 82 ? 27.266 16.783 9.668 1.00 19.03 82 PRO A CA 1
ATOM 560 C C . PRO A 1 82 ? 28.370 15.839 9.202 1.00 20.78 82 PRO A C 1
ATOM 561 O O . PRO A 1 82 ? 28.183 14.610 9.182 1.00 20.53 82 PRO A O 1
ATOM 565 N N . GLU A 1 83 ? 29.506 16.425 8.826 1.00 21.31 83 GLU A N 1
ATOM 566 C CA . GLU A 1 83 ? 30.640 15.652 8.326 1.00 21.83 83 GLU A CA 1
ATOM 567 C C . GLU A 1 83 ? 31.154 14.742 9.433 1.00 20.80 83 GLU A C 1
ATOM 568 O O . GLU A 1 83 ? 31.198 15.142 10.592 1.00 20.73 83 GLU A O 1
ATOM 570 N N . LEU A 1 84 ? 31.542 13.520 9.075 1.00 21.03 84 LEU A N 1
ATOM 571 C CA . LEU A 1 84 ? 32.031 12.539 10.050 1.00 20.11 84 LEU A CA 1
ATOM 572 C C . LEU A 1 84 ? 33.560 12.546 10.174 1.00 21.99 84 LEU A C 1
ATOM 573 O O . LEU A 1 84 ? 34.249 12.829 9.193 1.00 24.01 84 LEU A O 1
ATOM 578 N N . PRO A 1 85 ? 34.098 12.223 11.375 1.00 20.86 85 PRO A N 1
ATOM 579 C CA . PRO A 1 85 ? 33.408 11.866 12.623 1.00 17.93 85 PRO A CA 1
ATOM 580 C C . PRO A 1 85 ? 32.687 13.072 13.216 1.00 17.05 85 PRO A C 1
ATOM 581 O O . PRO A 1 85 ? 33.197 14.193 13.145 1.00 17.15 85 PRO A O 1
ATOM 585 N N . ALA A 1 86 ? 31.527 12.825 13.811 1.00 14.46 86 ALA A N 1
ATOM 586 C CA . ALA A 1 86 ? 30.695 13.908 14.344 1.00 14.94 86 ALA A CA 1
ATOM 587 C C . ALA A 1 86 ? 30.301 13.633 15.794 1.00 16.36 86 ALA A C 1
ATOM 588 O O . ALA A 1 86 ? 30.240 12.486 16.223 1.00 16.94 86 ALA A O 1
ATOM 590 N N . VAL A 1 87 ? 30.021 14.699 16.540 1.00 15.88 87 VAL A N 1
ATOM 591 C CA . VAL A 1 87 ? 29.494 14.564 17.876 1.00 14.50 87 VAL A CA 1
ATOM 592 C C . VAL A 1 87 ? 27.972 14.455 17.763 1.00 15.59 87 VAL A C 1
ATOM 593 O O . VAL A 1 87 ? 27.347 15.183 16.975 1.00 16.69 87 VAL A O 1
ATOM 597 N N . GLY A 1 88 ? 27.369 13.546 18.518 1.00 14.57 88 GLY A N 1
ATOM 598 C CA . GLY A 1 88 ? 25.900 13.400 18.489 1.00 13.44 88 GLY A CA 1
ATOM 599 C C . GLY A 1 88 ? 25.184 14.583 19.133 1.00 15.65 88 GLY A C 1
ATOM 600 O O . GLY A 1 88 ? 25.776 15.308 19.920 1.00 13.69 88 GLY A O 1
ATOM 601 N N . GLY A 1 89 ? 23.904 14.762 18.789 1.00 15.21 89 GLY A N 1
ATOM 602 C CA . GLY A 1 89 ? 23.031 15.664 19.525 1.00 13.51 89 GLY A CA 1
ATOM 603 C C . GLY A 1 89 ? 22.948 17.017 18.852 1.00 14.09 89 GLY A C 1
ATOM 604 O O . GLY A 1 89 ? 23.968 17.587 18.408 1.00 13.41 89 GLY A O 1
ATOM 605 N N . ASN A 1 90 ? 21.734 17.537 18.796 1.00 13.99 90 ASN A N 1
ATOM 606 C CA . ASN A 1 90 ? 21.483 18.848 18.201 1.00 14.67 90 ASN A CA 1
ATOM 607 C C . ASN A 1 90 ? 20.898 19.869 19.145 1.00 15.40 90 ASN A C 1
ATOM 608 O O . ASN A 1 90 ? 20.966 21.075 18.863 1.00 14.41 90 ASN A O 1
ATOM 613 N N . GLU A 1 91 ? 20.342 19.389 20.259 1.00 13.99 91 GLU A N 1
ATOM 614 C CA . GLU A 1 91 ? 19.657 20.250 21.220 1.00 14.83 91 GLU A CA 1
ATOM 615 C C . GLU A 1 91 ? 20.382 20.205 22.570 1.00 14.65 91 GLU A C 1
ATOM 616 O O . GLU A 1 91 ? 20.985 19.183 22.926 1.00 16.26 91 GLU A O 1
ATOM 622 N N . GLY A 1 92 ? 20.346 21.316 23.297 1.00 15.98 92 GLY A N 1
ATOM 623 C CA . GLY A 1 92 ? 20.866 21.279 24.663 1.00 14.63 92 GLY A CA 1
ATOM 624 C C . GLY A 1 92 ? 21.076 22.665 25.194 1.00 16.17 92 GLY A C 1
ATOM 625 O O . GLY A 1 92 ? 20.992 23.632 24.443 1.00 15.92 92 GLY A O 1
ATOM 626 N N . VAL A 1 93 ? 21.391 22.749 26.485 1.00 13.78 93 VAL A N 1
ATOM 627 C CA . VAL A 1 93 ? 21.677 24.049 27.106 1.00 12.53 93 VAL A CA 1
ATOM 628 C C . VAL A 1 93 ? 23.066 23.985 27.740 1.00 14.28 93 VAL A C 1
ATOM 629 O O . VAL A 1 93 ? 23.452 22.963 28.309 1.00 13.73 93 VAL A O 1
ATOM 633 N N . ALA A 1 94 ? 23.821 25.061 27.609 1.00 12.37 94 ALA A N 1
ATOM 634 C CA . ALA A 1 94 ? 25.186 25.092 28.108 1.00 11.05 94 ALA A CA 1
ATOM 635 C C . ALA A 1 94 ? 25.397 26.415 28.813 1.00 13.46 94 ALA A C 1
ATOM 636 O O . ALA A 1 94 ? 24.632 27.347 28.608 1.00 14.04 94 ALA A O 1
ATOM 638 N N . GLN A 1 95 ? 26.444 26.490 29.641 1.00 11.72 95 GLN A N 1
ATOM 639 C CA . GLN A 1 95 ? 26.838 27.740 30.281 1.00 11.86 95 GLN A CA 1
ATOM 640 C C . GLN A 1 95 ? 28.104 28.257 29.617 1.00 11.43 95 GLN A C 1
ATOM 641 O O . GLN A 1 95 ? 29.065 27.499 29.439 1.00 12.38 95 GLN A O 1
ATOM 647 N N . VAL A 1 96 ? 28.143 29.550 29.273 1.00 11.73 96 VAL A N 1
ATOM 648 C CA . VAL A 1 96 ? 29.382 30.137 28.747 1.00 10.38 96 VAL A CA 1
ATOM 649 C C . VAL A 1 96 ? 30.397 30.177 29.873 1.00 12.67 96 VAL A C 1
ATOM 650 O O . VAL A 1 96 ? 30.088 30.668 30.980 1.00 12.80 96 VAL A O 1
ATOM 654 N N . VAL A 1 97 ? 31.591 29.640 29.616 1.00 13.01 97 VAL A N 1
ATOM 655 C CA . VAL A 1 97 ? 32.662 29.715 30.626 1.00 12.99 97 VAL A CA 1
ATOM 656 C C . VAL A 1 97 ? 33.822 30.641 30.283 1.00 15.14 97 VAL A C 1
ATOM 657 O O . VAL A 1 97 ? 34.533 31.079 31.184 1.00 16.19 97 VAL A O 1
ATOM 661 N N . ALA A 1 98 ? 34.017 30.944 28.999 1.00 13.36 98 ALA A N 1
ATOM 662 C CA . ALA A 1 98 ? 35.113 31.805 28.576 1.00 14.69 98 ALA A CA 1
ATOM 663 C C . ALA A 1 98 ? 34.757 32.341 27.210 1.00 16.50 98 ALA A C 1
ATOM 664 O O . ALA A 1 98 ? 34.032 31.688 26.439 1.00 14.97 98 ALA A O 1
ATOM 666 N N . VAL A 1 99 ? 35.244 33.539 26.913 1.00 14.23 99 VAL A N 1
ATOM 667 C CA . VAL A 1 99 ? 34.932 34.214 25.664 1.00 16.99 99 VAL A CA 1
ATOM 668 C C . VAL A 1 99 ? 36.208 34.747 25.002 1.00 18.51 99 VAL A C 1
ATOM 669 O O . VAL A 1 99 ? 37.147 35.163 25.700 1.00 19.30 99 VAL A O 1
ATOM 673 N N . GLY A 1 100 ? 36.238 34.734 23.673 1.00 17.55 100 GLY A N 1
ATOM 674 C CA . GLY A 1 100 ? 37.375 35.273 22.932 1.00 20.53 100 GLY A CA 1
ATOM 675 C C . GLY A 1 100 ? 37.428 36.781 23.063 1.00 22.17 100 GLY A C 1
ATOM 676 O O . GLY A 1 100 ? 36.434 37.417 23.426 1.00 21.06 100 GLY A O 1
ATOM 677 N N . SER A 1 101 ? 38.584 37.361 22.747 1.00 22.78 101 SER A N 1
ATOM 678 C CA . SER A 1 101 ? 38.824 38.787 22.960 1.00 25.61 101 SER A CA 1
ATOM 679 C C . SER A 1 101 ? 37.857 39.722 22.221 1.00 28.34 101 SER A C 1
ATOM 680 O O . SER A 1 101 ? 37.688 40.870 22.625 1.00 33.08 101 SER A O 1
ATOM 683 N N . ASN A 1 102 ? 37.236 39.243 21.144 1.00 28.01 102 ASN A N 1
ATOM 684 C CA . ASN A 1 102 ? 36.312 40.073 20.364 1.00 28.05 102 ASN A CA 1
ATOM 685 C C . ASN A 1 102 ? 34.834 39.825 20.682 1.00 27.83 102 ASN A C 1
ATOM 686 O O . ASN A 1 102 ? 33.949 40.399 20.040 1.00 28.13 102 ASN A O 1
ATOM 691 N N . VAL A 1 103 ? 34.566 38.967 21.663 1.00 25.99 103 VAL A N 1
ATOM 692 C CA . VAL A 1 103 ? 33.176 38.659 22.044 1.00 25.85 103 VAL A CA 1
ATOM 693 C C . VAL A 1 103 ? 32.658 39.678 23.062 1.00 27.68 103 VAL A C 1
ATOM 694 O O . VAL A 1 103 ? 33.217 39.812 24.153 1.00 29.79 103 VAL A O 1
ATOM 698 N N . THR A 1 104 ? 31.579 40.378 22.727 1.00 29.40 104 THR A N 1
ATOM 699 C CA . THR A 1 104 ? 30.961 41.270 23.716 1.00 30.56 104 THR A CA 1
ATOM 700 C C . THR A 1 104 ? 29.492 40.970 24.050 1.00 29.97 104 THR A C 1
ATOM 701 O O . THR A 1 104 ? 28.980 41.475 25.060 1.00 33.99 104 THR A O 1
ATOM 705 N N A GLY A 1 105 ? 28.846 40.114 23.245 0.50 27.00 105 GLY A N 1
ATOM 706 N N B GLY A 1 105 ? 28.815 40.210 23.199 0.50 27.68 105 GLY A N 1
ATOM 707 C CA A GLY A 1 105 ? 27.409 39.768 23.380 0.50 23.44 105 GLY A CA 1
ATOM 708 C CA B GLY A 1 105 ? 27.453 39.807 23.503 0.50 24.83 105 GLY A CA 1
ATOM 709 C C A GLY A 1 105 ? 27.033 38.550 24.227 0.50 21.57 105 GLY A C 1
ATOM 710 C C B GLY A 1 105 ? 27.487 38.928 24.736 0.50 22.89 105 GLY A C 1
ATOM 711 O O A GLY A 1 105 ? 25.852 38.342 24.554 0.50 19.27 105 GLY A O 1
ATOM 712 O O B GLY A 1 105 ? 27.074 39.327 25.828 0.50 23.57 105 GLY A O 1
ATOM 713 N N . LEU A 1 106 ? 28.037 37.738 24.552 1.00 18.54 106 LEU A N 1
ATOM 714 C CA . LEU A 1 106 ? 27.954 36.688 25.542 1.00 16.46 106 LEU A CA 1
ATOM 715 C C . LEU A 1 106 ? 29.014 36.931 26.618 1.00 15.12 106 LEU A C 1
ATOM 716 O O . LEU A 1 106 ? 30.058 37.520 26.346 1.00 17.18 106 LEU A O 1
ATOM 721 N N . LYS A 1 107 ? 28.733 36.490 27.838 1.00 16.29 107 LYS A N 1
ATOM 722 C CA . LYS A 1 107 ? 29.727 36.621 28.934 1.00 15.96 107 LYS A CA 1
ATOM 723 C C . LYS A 1 107 ? 29.698 35.362 29.802 1.00 16.15 107 LYS A C 1
ATOM 724 O O . LYS A 1 107 ? 28.696 34.599 29.792 1.00 14.65 107 LYS A O 1
ATOM 730 N N . PRO A 1 108 ? 30.779 35.123 30.568 1.00 15.88 108 PRO A N 1
ATOM 731 C CA . PRO A 1 108 ? 30.790 33.942 31.404 1.00 14.94 108 PRO A CA 1
ATOM 732 C C . PRO A 1 108 ? 29.593 33.928 32.353 1.00 15.53 108 PRO A C 1
ATOM 733 O O . PRO A 1 108 ? 29.256 34.957 32.959 1.00 14.60 108 PRO A O 1
ATOM 737 N N . GLY A 1 109 ? 28.963 32.764 32.453 1.00 14.69 109 GLY A N 1
ATOM 738 C CA . GLY A 1 109 ? 27.768 32.556 33.264 1.00 15.86 109 GLY A CA 1
ATOM 739 C C . GLY A 1 109 ? 26.464 32.570 32.464 1.00 16.38 109 GLY A C 1
ATOM 740 O O . GLY A 1 109 ? 25.437 32.088 32.954 1.00 17.27 109 GLY A O 1
ATOM 741 N N . ASP A 1 110 ? 26.476 33.139 31.251 1.00 14.49 110 ASP A N 1
ATOM 742 C CA . ASP A 1 110 ? 25.268 33.142 30.400 1.00 13.14 110 ASP A CA 1
ATOM 743 C C . ASP A 1 110 ? 24.884 31.722 30.027 1.00 10.85 110 ASP A C 1
ATOM 744 O O . ASP A 1 110 ? 25.750 30.871 29.816 1.00 13.04 110 ASP A O 1
ATOM 749 N N . TRP A 1 111 ? 23.591 31.457 29.877 1.00 11.09 111 TRP A N 1
ATOM 750 C CA . TRP A 1 111 ? 23.183 30.174 29.334 1.00 12.71 111 TRP A CA 1
ATOM 751 C C . TRP A 1 111 ? 22.901 30.367 27.832 1.00 13.69 111 TRP A C 1
ATOM 752 O O . TRP A 1 111 ? 22.388 31.425 27.413 1.00 13.71 111 TRP A O 1
ATOM 763 N N . VAL A 1 112 ? 23.227 29.348 27.041 1.00 12.56 112 VAL A N 1
ATOM 764 C CA . VAL A 1 112 ? 23.055 29.397 25.587 1.00 13.92 112 VAL A CA 1
ATOM 765 C C . VAL A 1 112 ? 22.496 28.072 25.072 1.00 13.72 112 VAL A C 1
ATOM 766 O O . VAL A 1 112 ? 22.700 27.012 25.701 1.00 13.01 112 VAL A O 1
ATOM 770 N N . ILE A 1 113 ? 21.802 28.126 23.925 1.00 12.48 113 ILE A N 1
ATOM 771 C CA . ILE A 1 113 ? 21.414 26.917 23.205 1.00 12.40 113 ILE A CA 1
ATOM 772 C C . ILE A 1 113 ? 21.944 27.142 21.760 1.00 13.64 113 ILE A C 1
ATOM 773 O O . ILE A 1 113 ? 22.265 28.270 21.376 1.00 14.15 113 ILE A O 1
ATOM 778 N N . PRO A 1 114 ? 22.038 26.076 20.964 1.00 13.38 114 PRO A N 1
ATOM 779 C CA . PRO A 1 114 ? 22.476 26.220 19.571 1.00 14.17 114 PRO A CA 1
ATOM 780 C C . PRO A 1 114 ? 21.501 27.093 18.760 1.00 15.83 114 PRO A C 1
ATOM 781 O O . PRO A 1 114 ? 20.279 27.005 18.942 1.00 15.34 114 PRO A O 1
ATOM 785 N N . ALA A 1 115 ? 22.058 27.910 17.877 1.00 15.27 115 ALA A N 1
ATOM 786 C CA . ALA A 1 115 ? 21.274 28.727 16.954 1.00 15.09 115 ALA A CA 1
ATOM 787 C C . ALA A 1 115 ? 20.613 27.897 15.862 1.00 17.12 115 ALA A C 1
ATOM 788 O O . ALA A 1 115 ? 19.616 28.328 15.275 1.00 16.22 115 ALA A O 1
ATOM 790 N N . ASN A 1 116 ? 21.159 26.703 15.601 1.00 16.51 116 ASN A N 1
ATOM 791 C CA . ASN A 1 116 ? 20.563 25.758 14.640 1.00 17.71 116 ASN A CA 1
ATOM 792 C C . ASN A 1 116 ? 21.160 24.395 14.860 1.00 19.90 116 ASN A C 1
ATOM 793 O O . ASN A 1 116 ? 22.089 24.243 15.641 1.00 16.20 116 ASN A O 1
ATOM 798 N N . ALA A 1 117 ? 20.615 23.411 14.160 1.00 20.06 117 ALA A N 1
ATOM 799 C CA . ALA A 1 117 ? 21.055 22.039 14.236 1.00 19.06 117 ALA A CA 1
ATOM 800 C C . ALA A 1 117 ? 22.485 21.865 13.750 1.00 17.82 117 ALA A C 1
ATOM 801 O O . ALA A 1 117 ? 23.036 22.734 13.063 1.00 19.71 117 ALA A O 1
ATOM 803 N N . GLY A 1 118 ? 23.075 20.733 14.118 1.00 18.60 118 GLY A N 1
ATOM 804 C CA . GLY A 1 118 ? 24.354 20.318 13.593 1.00 17.48 118 GLY A CA 1
ATOM 805 C C . GLY A 1 118 ? 25.523 20.549 14.517 1.00 18.95 118 GLY A C 1
ATOM 806 O O . GLY A 1 118 ? 26.645 20.178 14.168 1.00 18.28 118 GLY A O 1
ATOM 807 N N . LEU A 1 119 ? 25.285 21.119 15.702 1.00 18.21 119 LEU A N 1
ATOM 808 C CA A LEU A 1 119 ? 26.413 21.544 16.551 0.50 16.71 119 LEU A CA 1
ATOM 809 C CA B LEU A 1 119 ? 26.392 21.560 16.564 0.50 17.61 119 LEU A CA 1
ATOM 810 C C . LEU A 1 119 ? 27.132 20.434 17.303 1.00 17.53 119 LEU A C 1
ATOM 811 O O . LEU A 1 119 ? 28.344 20.508 17.495 1.00 20.76 119 LEU A O 1
ATOM 820 N N . GLY A 1 120 ? 26.405 19.410 17.742 1.00 16.34 120 GLY A N 1
ATOM 821 C CA . GLY A 1 120 ? 27.019 18.324 18.489 1.00 14.67 120 GLY A CA 1
ATOM 822 C C . GLY A 1 120 ? 26.959 18.704 19.959 1.00 15.09 120 GLY A C 1
ATOM 823 O O . GLY A 1 120 ? 27.907 19.303 20.495 1.00 16.50 120 GLY A O 1
ATOM 824 N N . THR A 1 121 ? 25.845 18.373 20.601 1.00 14.09 121 THR A N 1
ATOM 825 C CA . THR A 1 121 ? 25.623 18.758 21.988 1.00 12.95 121 THR A CA 1
ATOM 826 C C . THR A 1 121 ? 25.911 17.680 23.033 1.00 15.80 121 THR A C 1
ATOM 827 O O . THR A 1 121 ? 25.906 17.969 24.232 1.00 13.67 121 THR A O 1
ATOM 831 N N . TRP A 1 122 ? 26.124 16.435 22.609 1.00 13.68 122 TRP A N 1
ATOM 832 C CA . TRP A 1 122 ? 26.317 15.345 23.576 1.00 11.63 122 TRP A CA 1
ATOM 833 C C . TRP A 1 122 ? 27.798 15.287 23.973 1.00 13.57 122 TRP A C 1
ATOM 834 O O . TRP A 1 122 ? 28.532 14.357 23.607 1.00 13.77 122 TRP A O 1
ATOM 845 N N . ARG A 1 123 ? 28.221 16.309 24.704 1.00 13.82 123 ARG A N 1
ATOM 846 C CA . ARG A 1 123 ? 29.610 16.398 25.190 1.00 11.74 123 ARG A CA 1
ATOM 847 C C . ARG A 1 123 ? 29.689 17.295 26.387 1.00 13.55 123 ARG A C 1
ATOM 848 O O . ARG A 1 123 ? 28.758 18.056 26.660 1.00 13.05 123 ARG A O 1
ATOM 856 N N . THR A 1 124 ? 30.820 17.252 27.086 1.00 12.95 124 THR A N 1
ATOM 857 C CA . THR A 1 124 ? 30.884 17.983 28.364 1.00 12.37 124 THR A CA 1
ATOM 858 C C . THR A 1 124 ? 31.164 19.459 28.148 1.00 13.89 124 THR A C 1
ATOM 859 O O . THR A 1 124 ? 30.735 20.310 28.944 1.00 14.61 124 THR A O 1
ATOM 863 N N . GLU A 1 125 ? 31.890 19.772 27.080 1.00 12.22 125 GLU A N 1
ATOM 864 C CA . GLU A 1 125 ? 32.248 21.163 26.813 1.00 13.63 125 GLU A CA 1
ATOM 865 C C . GLU A 1 125 ? 32.712 21.300 25.382 1.00 13.66 125 GLU A C 1
ATOM 866 O O . GLU A 1 125 ? 33.074 20.306 24.745 1.00 12.93 125 GLU A O 1
ATOM 872 N N . ALA A 1 126 ? 32.729 22.530 24.872 1.00 13.07 126 ALA A N 1
ATOM 873 C CA . ALA A 1 126 ? 33.076 22.719 23.451 1.00 13.80 126 ALA A CA 1
ATOM 874 C C . ALA A 1 126 ? 33.446 24.180 23.263 1.00 16.12 126 ALA A C 1
ATOM 875 O O . ALA A 1 126 ? 33.113 25.003 24.098 1.00 14.58 126 ALA A O 1
ATOM 877 N N . VAL A 1 127 ? 34.099 24.482 22.144 1.00 13.00 127 VAL A N 1
ATOM 878 C CA . VAL A 1 127 ? 34.308 25.863 21.743 1.00 14.05 127 VAL A CA 1
ATOM 879 C C . VAL A 1 127 ? 33.457 26.058 20.490 1.00 17.52 127 VAL A C 1
ATOM 880 O O . VAL A 1 127 ? 33.568 25.266 19.539 1.00 18.01 127 VAL A O 1
ATOM 884 N N . PHE A 1 128 ? 32.619 27.093 20.476 1.00 16.38 128 PHE A N 1
ATOM 885 C CA . PHE A 1 128 ? 31.744 27.366 19.335 1.00 17.37 128 PHE A CA 1
ATOM 886 C C . PHE A 1 128 ? 31.902 28.835 18.940 1.00 18.58 128 PHE A C 1
ATOM 887 O O . PHE A 1 128 ? 32.217 29.670 19.776 1.00 17.34 128 PHE A O 1
ATOM 895 N N . SER A 1 129 ? 31.660 29.151 17.676 1.00 18.65 129 SER A N 1
ATOM 896 C CA . SER A 1 129 ? 31.535 30.544 17.270 1.00 18.76 129 SER A CA 1
ATOM 897 C C . SER A 1 129 ? 30.387 31.214 18.024 1.00 18.74 129 SER A C 1
ATOM 898 O O . SER A 1 129 ? 29.343 30.587 18.262 1.00 16.18 129 SER A O 1
ATOM 901 N N . GLU A 1 130 ? 30.548 32.489 18.388 1.00 17.05 130 GLU A N 1
ATOM 902 C CA . GLU A 1 130 ? 29.456 33.198 19.053 1.00 18.06 130 GLU A CA 1
ATOM 903 C C . GLU A 1 130 ? 28.175 33.178 18.230 1.00 18.03 130 GLU A C 1
ATOM 904 O O . GLU A 1 130 ? 27.083 33.143 18.796 1.00 19.70 130 GLU A O 1
ATOM 910 N N . GLU A 1 131 ? 28.301 33.196 16.901 1.00 17.63 131 GLU A N 1
ATOM 911 C CA . GLU A 1 131 ? 27.115 33.258 16.022 1.00 19.84 131 GLU A CA 1
ATOM 912 C C . GLU A 1 131 ? 26.383 31.923 15.932 1.00 20.07 131 GLU A C 1
ATOM 913 O O . GLU A 1 131 ? 25.266 31.843 15.423 1.00 21.48 131 GLU A O 1
ATOM 919 N N . ALA A 1 132 ? 27.003 30.879 16.462 1.00 17.67 132 ALA A N 1
ATOM 920 C CA . ALA A 1 132 ? 26.388 29.557 16.460 1.00 14.90 132 ALA A CA 1
ATOM 921 C C . ALA A 1 132 ? 25.478 29.348 17.674 1.00 16.07 132 ALA A C 1
ATOM 922 O O . ALA A 1 132 ? 24.911 28.267 17.834 1.00 16.58 132 ALA A O 1
ATOM 924 N N . LEU A 1 133 ? 25.345 30.370 18.519 1.00 14.47 133 LEU A N 1
ATOM 925 C CA . LEU A 1 133 ? 24.650 30.220 19.821 1.00 14.14 133 LEU A CA 1
ATOM 926 C C . LEU A 1 133 ? 23.645 31.330 20.033 1.00 15.71 133 LEU A C 1
ATOM 927 O O . LEU A 1 133 ? 23.826 32.427 19.506 1.00 16.15 133 LEU A O 1
ATOM 932 N N . ILE A 1 134 ? 22.630 31.055 20.855 1.00 13.99 134 ILE A N 1
ATOM 933 C CA . ILE A 1 134 ? 21.639 32.022 21.272 1.00 15.23 134 ILE A CA 1
ATOM 934 C C . ILE A 1 134 ? 21.608 32.029 22.787 1.00 15.13 134 ILE A C 1
ATOM 935 O O . ILE A 1 134 ? 21.479 30.965 23.404 1.00 14.97 134 ILE A O 1
ATOM 940 N N . GLN A 1 135 ? 21.662 33.206 23.376 1.00 14.23 135 GLN A N 1
ATOM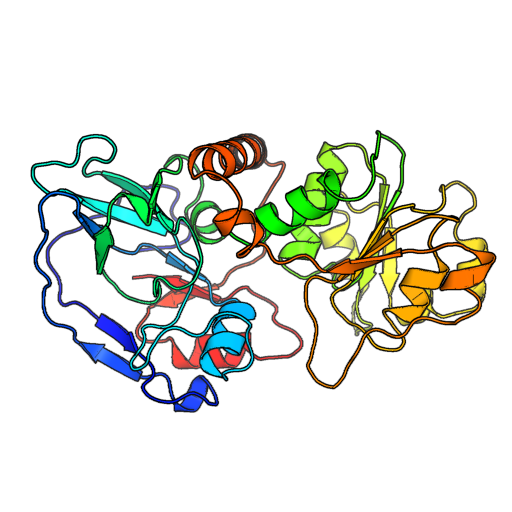 941 C CA . GLN A 1 135 ? 21.521 33.311 24.817 1.00 15.15 135 GLN A CA 1
ATOM 942 C C . GLN A 1 135 ? 20.079 33.047 25.204 1.00 16.37 135 GLN A C 1
ATOM 943 O O . GLN A 1 135 ? 19.151 33.543 24.566 1.00 17.47 135 GLN A O 1
ATOM 949 N N . VAL A 1 136 ? 19.893 32.292 26.272 1.00 14.65 136 VAL A N 1
ATOM 950 C CA . VAL A 1 136 ? 18.539 32.056 26.795 1.00 16.79 136 VAL A CA 1
ATOM 951 C C . VAL A 1 136 ? 18.506 32.488 28.270 1.00 17.42 136 VAL A C 1
ATOM 952 O O . VAL A 1 136 ? 19.552 32.554 28.907 1.00 17.23 136 VAL A O 1
ATOM 956 N N . PRO A 1 137 ? 17.307 32.802 28.809 1.00 16.44 137 PRO A N 1
ATOM 957 C CA . PRO A 1 137 ? 17.232 33.137 30.242 1.00 15.47 137 PRO A CA 1
ATOM 958 C C . PRO A 1 137 ? 17.686 32.009 31.105 1.00 16.01 137 PRO A C 1
ATOM 959 O O . PRO A 1 137 ? 17.458 30.840 30.797 1.00 19.47 137 PRO A O 1
ATOM 963 N N . SER A 1 138 ? 18.346 32.369 32.195 1.00 18.61 138 SER A N 1
ATOM 964 C CA . SER A 1 138 ? 18.830 31.372 33.130 1.00 19.69 138 SER A CA 1
ATOM 965 C C . SER A 1 138 ? 17.972 31.255 34.403 1.00 21.52 138 SER A C 1
ATOM 966 O O . SER A 1 138 ? 18.441 30.705 35.400 1.00 22.96 138 SER A O 1
ATOM 969 N N . ASP A 1 139 ? 16.734 31.753 34.371 1.00 20.12 139 ASP A N 1
ATOM 970 C CA . ASP A 1 139 ? 15.826 31.620 35.505 1.00 23.52 139 ASP A CA 1
ATOM 971 C C . ASP A 1 139 ? 14.694 30.612 35.276 1.00 26.34 139 ASP A C 1
ATOM 972 O O . ASP A 1 139 ? 13.669 30.630 35.963 1.00 30.28 139 ASP A O 1
ATOM 977 N N . ILE A 1 140 ? 14.871 29.733 34.310 1.00 23.89 140 ILE A N 1
ATOM 978 C CA . ILE A 1 140 ? 13.863 28.714 34.041 1.00 23.26 140 ILE A CA 1
ATOM 979 C C . ILE A 1 140 ? 14.494 27.379 34.382 1.00 19.94 140 ILE A C 1
ATOM 980 O O . ILE A 1 140 ? 15.714 27.270 34.377 1.00 22.39 140 ILE A O 1
ATOM 985 N N . PRO A 1 141 ? 13.680 26.367 34.709 1.00 19.93 141 PRO A N 1
ATOM 986 C CA . PRO A 1 141 ? 14.254 25.074 35.100 1.00 20.63 141 PR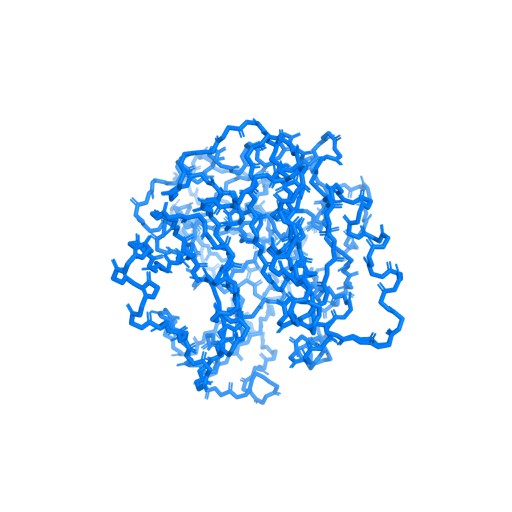O A CA 1
ATOM 987 C C . PRO A 1 141 ? 15.172 24.505 34.031 1.00 20.10 141 PRO A C 1
ATOM 988 O O . PRO A 1 141 ? 14.934 24.684 32.821 1.00 19.44 141 PRO A O 1
ATOM 992 N N . LEU A 1 142 ? 16.212 23.813 34.469 1.00 20.18 142 LEU A N 1
ATOM 993 C CA . LEU A 1 142 ? 17.157 23.229 33.532 1.00 22.65 142 LEU A CA 1
ATOM 994 C C . LEU A 1 142 ? 16.491 22.329 32.494 1.00 22.55 142 LEU A C 1
ATOM 995 O O . LEU A 1 142 ? 16.824 22.407 31.309 1.00 25.08 142 LEU A O 1
ATOM 1000 N N . GLN A 1 143 ? 15.542 21.494 32.926 1.00 19.54 143 GLN A N 1
ATOM 1001 C CA . GLN A 1 143 ? 14.821 20.593 32.022 1.00 21.33 143 GLN A CA 1
ATOM 1002 C C . GLN A 1 143 ? 14.087 21.391 30.930 1.00 20.17 143 GLN A C 1
ATOM 1003 O O . GLN A 1 143 ? 14.041 20.972 29.766 1.00 22.57 143 GLN A O 1
ATOM 1009 N N . SER A 1 144 ? 13.541 22.547 31.299 1.00 19.58 144 SER A N 1
ATOM 1010 C CA . SER A 1 144 ? 12.873 23.415 30.322 1.00 17.53 144 SER A CA 1
ATOM 1011 C C . SER A 1 144 ? 13.860 24.048 29.364 1.00 19.70 144 SER A C 1
ATOM 1012 O O . SER A 1 144 ? 13.608 24.074 28.147 1.00 18.28 144 SER A O 1
ATOM 1015 N N . ALA A 1 145 ? 14.978 24.560 29.900 1.00 16.98 145 ALA A N 1
ATOM 1016 C CA . ALA A 1 145 ? 16.025 25.148 29.033 1.00 15.40 145 ALA A CA 1
ATOM 1017 C C . ALA A 1 145 ? 16.588 24.105 28.069 1.00 15.28 145 ALA A C 1
ATOM 1018 O O . ALA A 1 145 ? 16.877 24.421 26.903 1.00 16.29 145 ALA A O 1
ATOM 1020 N N . ALA A 1 146 ? 16.777 22.876 28.562 1.00 16.25 146 ALA A N 1
ATOM 1021 C CA . ALA A 1 146 ? 17.354 21.794 27.736 1.00 17.45 146 ALA A CA 1
ATOM 1022 C C . ALA A 1 146 ? 16.489 21.394 26.541 1.00 19.04 146 ALA A C 1
ATOM 1023 O O . ALA A 1 146 ? 17.012 20.869 25.558 1.00 20.31 146 ALA A O 1
ATOM 1025 N N . THR A 1 147 ? 15.182 21.630 26.637 1.00 18.61 147 THR A N 1
ATOM 1026 C CA . THR A 1 147 ? 14.238 21.118 25.627 1.00 16.51 147 THR A CA 1
ATOM 1027 C C . THR A 1 147 ? 13.479 22.259 24.924 1.00 19.59 147 THR A C 1
ATOM 1028 O O . THR A 1 147 ? 12.533 22.028 24.168 1.00 21.61 147 THR A O 1
ATOM 1032 N N . LEU A 1 148 ? 13.894 23.479 25.197 1.00 16.50 148 LEU A N 1
ATOM 1033 C CA . LEU A 1 148 ? 13.227 24.678 24.737 1.00 18.89 148 LEU A CA 1
ATOM 1034 C C . LEU A 1 148 ? 13.352 24.881 23.229 1.00 19.88 148 LEU A C 1
ATOM 1035 O O . LEU A 1 148 ? 12.423 25.369 22.580 1.00 20.77 148 LEU A O 1
ATOM 1040 N N . GLY A 1 149 ? 14.516 24.551 22.688 1.00 16.93 149 GLY A N 1
ATOM 1041 C CA . GLY A 1 149 ? 14.863 25.009 21.349 1.00 19.99 149 GLY A CA 1
ATOM 1042 C C . GLY A 1 149 ? 14.266 24.224 20.206 1.00 19.39 149 GLY A C 1
ATOM 1043 O O . GLY A 1 149 ? 14.365 24.657 19.053 1.00 19.90 149 GLY A O 1
ATOM 1044 N N . VAL A 1 150 ? 13.697 23.057 20.496 1.00 17.89 150 VAL A N 1
ATOM 1045 C CA . VAL A 1 150 ? 13.163 22.210 19.413 1.00 16.46 150 VAL A CA 1
ATOM 1046 C C . VAL A 1 150 ? 11.646 22.028 19.575 1.00 19.68 150 VAL A C 1
ATOM 1047 O O . VAL A 1 150 ? 10.870 22.641 18.838 1.00 18.79 150 VAL A O 1
ATOM 1051 N N . ASN A 1 151 ? 11.211 21.221 20.532 1.00 16.05 151 ASN A N 1
ATOM 1052 C CA . ASN A 1 151 ? 9.788 20.804 20.492 1.00 14.71 151 ASN A CA 1
ATOM 1053 C C . ASN A 1 151 ? 8.763 21.959 20.624 1.00 14.54 151 ASN A C 1
ATOM 1054 O O . ASN A 1 151 ? 7.836 22.060 19.792 1.00 14.37 151 ASN A O 1
ATOM 1059 N N . PRO A 1 152 ? 8.880 22.812 21.652 1.00 16.52 152 PRO A N 1
ATOM 1060 C CA . PRO A 1 152 ? 7.869 23.895 21.725 1.00 15.94 152 PRO A CA 1
ATOM 1061 C C . PRO A 1 152 ? 8.016 24.924 20.612 1.00 14.94 152 PRO A C 1
ATOM 1062 O O . PRO A 1 152 ? 7.022 25.570 20.258 1.00 15.00 152 PRO A O 1
ATOM 1066 N N . CYS A 1 153 ? 9.234 25.092 20.068 1.00 15.28 153 CYS A N 1
ATOM 1067 C CA . CYS A 1 153 ? 9.397 25.967 18.922 1.00 14.53 153 CYS A CA 1
ATOM 1068 C C . CYS A 1 153 ? 8.653 25.401 17.705 1.00 14.74 153 CYS A C 1
ATOM 1069 O O . CYS A 1 153 ? 7.958 26.130 17.004 1.00 13.51 153 CYS A O 1
ATOM 1072 N N . THR A 1 154 ? 8.781 24.098 17.496 1.00 10.70 154 THR A N 1
ATOM 1073 C CA . THR A 1 154 ? 8.076 23.438 16.352 1.00 14.00 154 THR A CA 1
ATOM 1074 C C . THR A 1 154 ? 6.564 23.576 16.530 1.00 14.44 154 THR A C 1
ATOM 1075 O O . THR A 1 154 ? 5.858 23.949 15.611 1.00 14.07 154 THR A O 1
ATOM 1079 N N . ALA A 1 155 ? 6.080 23.306 17.738 1.00 13.56 155 ALA A N 1
ATOM 1080 C CA . ALA A 1 155 ? 4.643 23.481 18.053 1.00 14.12 155 ALA A CA 1
ATOM 1081 C C . ALA A 1 155 ? 4.133 24.885 17.771 1.00 14.40 155 ALA A C 1
ATOM 1082 O O . ALA A 1 155 ? 3.107 25.071 17.111 1.00 13.43 155 ALA A O 1
ATOM 1084 N N . TYR A 1 156 ? 4.846 25.891 18.264 1.00 13.33 156 TYR A N 1
ATOM 1085 C CA . TYR A 1 156 ? 4.420 27.258 18.088 1.00 12.46 156 TYR A CA 1
ATOM 1086 C C . TYR A 1 156 ? 4.421 27.641 16.615 1.00 13.57 156 TYR A C 1
ATOM 1087 O O . TYR A 1 156 ? 3.470 28.223 16.096 1.00 13.55 156 TYR A O 1
ATOM 1096 N N . ARG A 1 157 ? 5.499 27.317 15.928 1.00 11.56 157 ARG A N 1
ATOM 1097 C CA . ARG A 1 157 ? 5.610 27.682 14.513 1.00 11.57 157 ARG A CA 1
ATOM 1098 C C . ARG A 1 157 ? 4.494 27.070 13.701 1.00 13.39 157 ARG A C 1
ATOM 1099 O O . ARG A 1 157 ? 3.923 27.748 12.869 1.00 14.91 157 ARG A O 1
ATOM 1107 N N . MET A 1 158 ? 4.175 25.799 13.925 1.00 11.03 158 MET A N 1
ATOM 1108 C CA . MET A 1 158 ? 3.125 25.155 13.088 1.00 11.59 158 MET A CA 1
ATOM 1109 C C . MET A 1 158 ? 1.765 25.740 13.380 1.00 14.69 158 MET A C 1
ATOM 1110 O O . MET A 1 158 ? 0.918 25.826 12.493 1.00 14.81 158 MET A O 1
ATOM 1115 N N . LEU A 1 159 ? 1.530 26.118 14.630 1.00 11.74 159 LEU A N 1
ATOM 1116 C CA . LEU A 1 159 ? 0.247 26.775 14.974 1.00 12.79 159 LEU A CA 1
ATOM 1117 C C . LEU A 1 159 ? 0.100 28.183 14.371 1.00 13.78 159 LEU A C 1
ATOM 1118 O O . LEU A 1 159 ? -1.018 28.653 14.125 1.00 14.95 159 LEU A O 1
ATOM 1123 N N . MET A 1 160 ? 1.227 28.861 14.147 1.00 14.93 160 MET A N 1
ATOM 1124 C CA . MET A 1 160 ? 1.209 30.264 13.687 1.00 16.32 160 MET A CA 1
ATOM 1125 C C . MET A 1 160 ? 1.368 30.458 12.166 1.00 17.34 160 MET A C 1
ATOM 1126 O O . MET A 1 160 ? 0.905 31.444 11.623 1.00 19.91 160 MET A O 1
ATOM 1131 N N . ASP A 1 161 ? 2.078 29.554 11.505 1.00 14.14 161 ASP A N 1
ATOM 1132 C CA . ASP A 1 161 ? 2.630 29.835 10.173 1.00 16.33 161 ASP A CA 1
ATOM 1133 C C . ASP A 1 161 ? 1.836 29.330 8.975 1.00 17.90 161 ASP A C 1
ATOM 1134 O O . ASP A 1 161 ? 2.213 29.641 7.814 1.00 16.68 161 ASP A O 1
ATOM 1139 N N . PHE A 1 162 ? 0.796 28.538 9.219 1.00 14.76 162 PHE A N 1
ATOM 1140 C CA . PHE A 1 162 ? 0.098 27.879 8.110 1.00 14.42 162 PHE A CA 1
ATOM 1141 C C . PHE A 1 162 ? -1.348 28.286 7.920 1.00 16.35 162 PHE A C 1
ATOM 1142 O O . PHE A 1 162 ? -1.803 28.456 6.769 1.00 16.84 162 PHE A O 1
ATOM 1150 N N . GLU A 1 163 ? -2.079 28.400 9.030 1.00 15.01 163 GLU A N 1
ATOM 1151 C CA . GLU A 1 163 ? -3.485 28.782 9.002 1.00 15.97 163 GLU A CA 1
ATOM 1152 C C . GLU A 1 163 ? -3.652 29.886 10.032 1.00 17.89 163 GLU A C 1
ATOM 1153 O O . GLU A 1 163 ? -3.062 29.825 11.119 1.00 19.12 163 GLU A O 1
ATOM 1159 N N . GLN A 1 164 ? -4.456 30.879 9.685 1.00 18.25 164 GLN A N 1
ATOM 1160 C CA . GLN A 1 164 ? -4.783 31.957 10.608 1.00 19.73 164 GLN A CA 1
ATOM 1161 C C . GLN A 1 164 ? -5.858 31.434 11.560 1.00 20.49 164 GLN A C 1
ATOM 1162 O O . GLN A 1 164 ? -6.964 31.113 11.129 1.00 22.96 164 GLN A O 1
ATOM 1168 N N . LEU A 1 165 ? -5.516 31.297 12.835 1.00 19.71 165 LEU A N 1
ATOM 1169 C CA . LEU A 1 165 ? -6.452 30.704 13.798 1.00 18.45 165 LEU A CA 1
ATOM 1170 C C . LEU A 1 165 ? -6.782 31.754 14.852 1.00 19.90 165 LEU A C 1
ATOM 1171 O O . LEU A 1 165 ? -5.933 32.565 15.197 1.00 24.26 165 LEU A O 1
ATOM 1176 N N . GLN A 1 166 ? -8.014 31.740 15.345 1.00 17.08 166 GLN A N 1
ATOM 1177 C CA . GLN A 1 166 ? -8.407 32.677 16.387 1.00 19.46 166 GLN A CA 1
ATOM 1178 C C . GLN A 1 166 ? -9.050 31.871 17.536 1.00 16.23 166 GLN A C 1
ATOM 1179 O O . GLN A 1 166 ? -9.404 30.693 17.360 1.00 13.71 166 GLN A O 1
ATOM 1185 N N . PRO A 1 167 ? -9.156 32.466 18.732 1.00 15.94 167 PRO A N 1
ATOM 1186 C CA . PRO A 1 167 ? -9.795 31.707 19.814 1.00 15.79 167 PRO A CA 1
ATOM 1187 C C . PRO A 1 167 ? -11.114 31.047 19.429 1.00 14.03 167 PRO A C 1
ATOM 1188 O O . PRO A 1 167 ? -11.970 31.651 18.767 1.00 14.63 167 PRO A O 1
ATOM 1192 N N . GLY A 1 168 ? -11.228 29.778 19.803 1.00 12.58 168 GLY A N 1
ATOM 1193 C CA . GLY A 1 168 ? -12.433 28.990 19.543 1.00 13.95 168 GLY A CA 1
ATOM 1194 C C . GLY A 1 168 ? -12.313 28.163 18.266 1.00 12.34 168 GLY A C 1
ATOM 1195 O O . GLY A 1 168 ? -13.144 27.284 18.033 1.00 14.16 168 GLY A O 1
ATOM 1196 N N . ASP A 1 169 ? -11.292 28.427 17.440 1.00 12.48 169 ASP A N 1
ATOM 1197 C CA . ASP A 1 169 ? -11.035 27.554 16.300 1.00 12.08 169 ASP A CA 1
ATOM 1198 C C . ASP A 1 169 ? -10.406 26.255 16.794 1.00 13.39 169 ASP A C 1
ATOM 1199 O O . ASP A 1 169 ? -9.766 26.234 17.857 1.00 14.20 169 ASP A O 1
ATOM 1204 N N . SER A 1 170 ? -10.565 25.191 16.028 1.00 12.22 170 SER A N 1
ATOM 1205 C CA . SER A 1 170 ? -10.031 23.885 16.461 1.00 11.72 170 SER A CA 1
ATOM 1206 C C . SER A 1 170 ? -8.768 23.497 15.681 1.00 12.37 170 SER A C 1
ATOM 1207 O O . SER A 1 170 ? -8.535 23.971 14.558 1.00 14.11 170 SER A O 1
ATOM 1210 N N . VAL A 1 171 ? -7.997 22.604 16.277 1.00 11.87 171 VAL A N 1
ATOM 1211 C CA . VAL A 1 171 ? -6.795 22.058 15.636 1.00 10.79 171 VAL A CA 1
ATOM 1212 C C . VAL A 1 171 ? -6.841 20.557 15.955 1.00 14.32 171 VAL A C 1
ATOM 1213 O O . VAL A 1 171 ? -7.196 20.179 17.067 1.00 13.99 171 VAL A O 1
ATOM 1217 N N . ILE A 1 172 ? -6.502 19.727 14.989 1.00 11.96 172 ILE A N 1
ATOM 1218 C CA . ILE A 1 172 ? -6.406 18.267 15.239 1.00 11.89 172 ILE A CA 1
ATOM 1219 C C . ILE A 1 172 ? -4.965 17.831 15.071 1.00 11.36 172 ILE A C 1
ATOM 1220 O O . ILE A 1 172 ? -4.250 18.383 14.251 1.00 12.97 172 ILE A O 1
ATOM 1225 N N . GLN A 1 173 ? -4.511 16.889 15.883 1.00 11.96 173 GLN A N 1
ATOM 1226 C CA . GLN A 1 173 ? -3.160 16.349 15.715 1.00 11.82 173 GLN A CA 1
ATOM 1227 C C . GLN A 1 173 ? -3.117 14.898 16.077 1.00 13.15 173 GLN A C 1
ATOM 1228 O O . GLN A 1 173 ? -3.969 14.408 16.825 1.00 13.91 173 GLN A O 1
ATOM 1234 N N . ASN A 1 174 ? -2.102 14.213 15.562 1.00 12.32 174 ASN A N 1
ATOM 1235 C CA . ASN A 1 174 ? -1.763 12.875 16.089 1.00 11.98 174 ASN A CA 1
ATOM 1236 C C . ASN A 1 174 ? -0.420 12.897 16.859 1.00 12.66 174 ASN A C 1
ATOM 1237 O O . ASN A 1 174 ? 0.184 13.971 17.060 1.00 16.84 174 ASN A O 1
ATOM 1242 N N . ALA A 1 175 ? 0.006 11.736 17.356 1.00 13.75 175 ALA A N 1
ATOM 1243 C CA . ALA A 1 175 ? 1.214 11.705 18.233 1.00 15.53 175 ALA A CA 1
ATOM 1244 C C . ALA A 1 175 ? 1.062 12.742 19.343 1.00 15.31 175 ALA A C 1
ATOM 1245 O O . ALA A 1 175 ? 2.005 13.440 19.699 1.00 15.93 175 ALA A O 1
ATOM 1247 N N . SER A 1 176 ? -0.138 12.835 19.921 1.00 14.06 176 SER A N 1
ATOM 1248 C CA . SER A 1 176 ? -0.404 13.913 20.887 1.00 14.29 176 SER A CA 1
ATOM 1249 C C . SER A 1 176 ? 0.374 13.793 22.181 1.00 15.02 176 SER A C 1
ATOM 1250 O O . SER A 1 176 ? 0.544 14.786 22.888 1.00 15.75 176 SER A O 1
ATOM 1253 N N . ASN A 1 177 ? 0.852 12.587 22.509 1.00 12.24 177 ASN A N 1
ATOM 1254 C CA . ASN A 1 177 ? 1.608 12.428 23.746 1.00 15.70 177 ASN A CA 1
ATOM 1255 C C . ASN A 1 177 ? 3.101 12.650 23.537 1.00 15.66 177 ASN A C 1
ATOM 1256 O O . ASN A 1 177 ? 3.871 12.580 24.486 1.00 16.35 177 ASN A O 1
ATOM 1261 N N . SER A 1 178 ? 3.516 12.922 22.301 1.00 16.15 178 SER A N 1
ATOM 1262 C CA . SER A 1 178 ? 4.950 13.218 22.046 1.00 17.84 178 SER A CA 1
ATOM 1263 C C . SER A 1 178 ? 5.350 14.595 22.587 1.00 17.47 178 SER A C 1
ATOM 1264 O O . SER A 1 178 ? 4.500 15.371 23.005 1.00 14.42 178 SER A O 1
ATOM 1267 N N . GLY A 1 179 ? 6.641 14.916 22.583 1.00 17.36 179 GLY A N 1
ATOM 1268 C CA . GLY A 1 179 ? 7.070 16.236 23.061 1.00 16.81 179 GLY A CA 1
ATOM 1269 C C . GLY A 1 179 ? 6.395 17.378 22.295 1.00 16.04 179 GLY A C 1
ATOM 1270 O O . GLY A 1 179 ? 5.919 18.367 22.887 1.00 14.42 179 GLY A O 1
ATOM 1271 N N . VAL A 1 180 ? 6.395 17.276 20.967 1.00 15.81 180 VAL A N 1
ATOM 1272 C CA . VAL A 1 180 ? 5.736 18.298 20.154 1.00 13.54 180 VAL A CA 1
ATOM 1273 C C . VAL A 1 180 ? 4.240 18.301 20.459 1.00 13.63 180 VAL A C 1
ATOM 1274 O O . VAL A 1 180 ? 3.645 19.370 20.616 1.00 14.77 180 VAL A O 1
ATOM 1278 N N . GLY A 1 181 ? 3.641 17.127 20.563 1.00 13.89 181 GLY A N 1
ATOM 1279 C CA . GLY A 1 181 ? 2.179 17.026 20.763 1.00 12.60 181 GLY A CA 1
ATOM 1280 C C . GLY A 1 181 ? 1.788 17.647 22.093 1.00 13.57 181 GLY A C 1
ATOM 1281 O O . GLY A 1 181 ? 0.767 18.367 22.200 1.00 12.87 181 GLY A O 1
ATOM 1282 N N . GLN A 1 182 ? 2.588 17.396 23.123 1.00 11.82 182 GLN A N 1
ATOM 1283 C C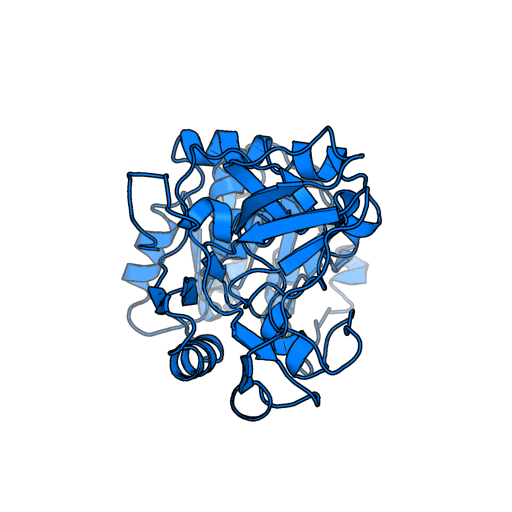A . GLN A 1 182 ? 2.263 17.988 24.426 1.00 11.56 182 GLN A CA 1
ATOM 1284 C C . GLN A 1 182 ? 2.435 19.518 24.411 1.00 11.98 182 GLN A C 1
ATOM 1285 O O . GLN A 1 182 ? 1.688 20.257 25.082 1.00 12.49 182 GLN A O 1
ATOM 1291 N N . ALA A 1 183 ? 3.439 19.996 23.676 1.00 13.25 183 ALA A N 1
ATOM 1292 C CA . ALA A 1 183 ? 3.621 21.440 23.535 1.00 12.17 183 ALA A CA 1
ATOM 1293 C C . ALA A 1 183 ? 2.496 22.064 22.733 1.00 14.03 183 ALA A C 1
ATOM 1294 O O . ALA A 1 183 ? 2.075 23.181 23.024 1.00 13.08 183 ALA A O 1
ATOM 1296 N N . VAL A 1 184 ? 2.042 21.369 21.682 1.00 12.54 184 VAL A N 1
ATOM 1297 C CA . VAL A 1 184 ? 0.892 21.859 20.882 1.00 11.71 184 VAL A CA 1
ATOM 1298 C C . VAL A 1 184 ? -0.297 22.029 21.821 1.00 14.12 184 VAL A C 1
ATOM 1299 O O . VAL A 1 184 ? -0.978 23.060 21.792 1.00 10.92 184 VAL A O 1
ATOM 1303 N N . ILE A 1 185 ? -0.562 21.018 22.644 1.00 12.48 185 ILE A N 1
ATOM 1304 C CA . ILE A 1 185 ? -1.689 21.120 23.583 1.00 12.77 185 ILE A CA 1
ATOM 1305 C C . ILE A 1 185 ? -1.584 22.370 24.441 1.00 13.68 185 ILE A C 1
ATOM 1306 O O . ILE A 1 185 ? -2.562 23.117 24.604 1.00 13.20 185 ILE A O 1
ATOM 1311 N N . GLN A 1 186 ? -0.401 22.597 25.007 1.00 11.52 186 GLN A N 1
ATOM 1312 C CA . GLN A 1 186 ? -0.264 23.701 25.962 1.00 14.02 186 GLN A CA 1
ATOM 1313 C C . GLN A 1 186 ? -0.297 25.047 25.278 1.00 11.30 186 GLN A C 1
ATOM 1314 O O . GLN A 1 186 ? -0.904 26.002 25.810 1.00 13.05 186 GLN A O 1
ATOM 1320 N N . ILE A 1 187 ? 0.365 25.146 24.118 1.00 12.01 187 ILE A N 1
ATOM 1321 C CA . ILE A 1 187 ? 0.421 26.431 23.408 1.00 11.91 187 ILE A CA 1
ATOM 1322 C C . ILE A 1 187 ? -0.961 26.733 22.796 1.00 13.03 187 ILE A C 1
ATOM 1323 O O . ILE A 1 187 ? -1.467 27.872 22.905 1.00 12.30 187 ILE A O 1
ATOM 1328 N N . ALA A 1 188 ? -1.598 25.712 22.223 1.00 12.11 188 ALA A N 1
ATOM 1329 C CA . ALA A 1 188 ? -2.959 25.914 21.696 1.00 13.10 188 ALA A CA 1
ATOM 1330 C C . ALA A 1 188 ? -3.895 26.362 22.798 1.00 14.01 188 ALA A C 1
ATOM 1331 O O . ALA A 1 188 ? -4.724 27.251 22.579 1.00 16.33 188 ALA A O 1
ATOM 1333 N N . ALA A 1 189 ? -3.737 25.818 23.998 1.00 13.21 189 ALA A N 1
ATOM 1334 C CA . ALA A 1 189 ? -4.600 26.182 25.129 1.00 15.54 189 ALA A CA 1
ATOM 1335 C C . ALA A 1 189 ? -4.422 27.673 25.431 1.00 13.03 189 ALA A C 1
ATOM 1336 O O . ALA A 1 189 ? -5.404 28.394 25.595 1.00 15.87 189 ALA A O 1
ATOM 1338 N N . ALA A 1 190 ? -3.161 28.112 25.467 1.00 12.80 190 ALA A N 1
ATOM 1339 C CA . ALA A 1 190 ? -2.858 29.532 25.743 1.00 12.59 190 ALA A CA 1
ATOM 1340 C C . ALA A 1 190 ? -3.339 30.468 24.654 1.00 14.59 190 ALA A C 1
ATOM 1341 O O . ALA A 1 190 ? -3.610 31.647 24.921 1.00 16.08 190 ALA A O 1
ATOM 1343 N N . LEU A 1 191 ? -3.436 29.954 23.429 1.00 13.85 191 LEU A N 1
ATOM 1344 C CA . LEU A 1 191 ? -3.997 30.703 22.298 1.00 15.02 191 LEU A CA 1
ATOM 1345 C C . LEU A 1 191 ? -5.535 30.682 22.233 1.00 16.85 191 LEU A C 1
ATOM 1346 O O . LEU A 1 191 ? -6.116 31.363 21.414 1.00 18.53 191 LEU A O 1
ATOM 1351 N N . GLY A 1 192 ? -6.186 29.925 23.106 1.00 15.43 192 GLY A N 1
ATOM 1352 C CA . GLY A 1 192 ? -7.662 29.853 23.127 1.00 13.88 192 GLY A CA 1
ATOM 1353 C C . GLY A 1 192 ? -8.223 28.935 22.047 1.00 16.04 192 GLY A C 1
ATOM 1354 O O . GLY A 1 192 ? -9.402 29.008 21.720 1.00 14.04 192 GLY A O 1
ATOM 1355 N N . LEU A 1 193 ? -7.379 28.027 21.550 1.00 13.30 193 LEU A N 1
ATOM 1356 C CA . LEU A 1 193 ? -7.748 27.075 20.489 1.00 13.95 193 LEU A CA 1
ATOM 1357 C C . LEU A 1 193 ? -8.300 25.813 21.116 1.00 16.42 193 LEU A C 1
ATOM 1358 O O . LEU A 1 193 ? -8.000 25.508 22.282 1.00 17.20 193 LEU A O 1
ATOM 1363 N N . ARG A 1 194 ? -9.090 25.075 20.345 1.00 11.37 194 ARG A N 1
ATOM 1364 C CA . ARG A 1 194 ? -9.734 23.861 20.843 1.00 13.21 194 ARG A CA 1
ATOM 1365 C C . ARG A 1 194 ? -9.063 22.643 20.208 1.00 14.64 194 ARG A C 1
ATOM 1366 O O . ARG A 1 194 ? -9.145 22.450 18.983 1.00 15.73 194 ARG A O 1
ATOM 1374 N N . THR A 1 195 ? -8.397 21.824 21.010 1.00 13.35 195 THR A N 1
ATOM 1375 C CA . THR A 1 195 ? -7.598 20.744 20.419 1.00 10.75 195 THR A CA 1
ATOM 1376 C C . THR A 1 195 ? -8.296 19.399 20.449 1.00 14.77 195 THR A C 1
ATOM 1377 O O . THR A 1 195 ? -8.931 19.009 21.447 1.00 13.35 195 THR A O 1
ATOM 1381 N N . ILE A 1 196 ? -8.160 18.699 19.326 1.00 13.51 196 ILE A N 1
ATOM 1382 C CA . ILE A 1 196 ? -8.587 17.319 19.196 1.00 12.97 196 ILE A CA 1
ATOM 1383 C C . ILE A 1 196 ? -7.325 16.489 19.078 1.00 15.31 196 ILE A C 1
ATOM 1384 O O . ILE A 1 196 ? -6.585 16.609 18.099 1.00 16.03 196 ILE A O 1
ATOM 1389 N N . ASN A 1 197 ? -7.067 15.662 20.079 1.00 12.41 197 ASN A N 1
ATOM 1390 C CA . ASN A 1 197 ? -5.755 15.045 20.204 1.00 10.52 197 ASN A CA 1
ATOM 1391 C C . ASN A 1 197 ? -5.822 13.547 20.050 1.00 13.19 197 ASN A C 1
ATOM 1392 O O . ASN A 1 197 ? -6.365 12.860 20.916 1.00 14.07 197 ASN A O 1
ATOM 1397 N N . VAL A 1 198 ? -5.278 13.059 18.938 1.00 12.57 198 VAL A N 1
ATOM 1398 C CA . VAL A 1 198 ? -5.305 11.621 18.611 1.00 12.00 198 VAL A CA 1
ATOM 1399 C C . VAL A 1 198 ? -4.069 10.965 19.202 1.00 13.26 198 VAL A C 1
ATOM 1400 O O . VAL A 1 198 ? -2.943 11.515 19.123 1.00 12.58 198 VAL A O 1
ATOM 1404 N N . VAL A 1 199 ? -4.262 9.805 19.819 1.00 14.64 199 VAL A N 1
ATOM 1405 C CA . VAL A 1 199 ? -3.147 9.085 20.414 1.00 14.34 199 VAL A CA 1
ATOM 1406 C C . VAL A 1 199 ? -3.214 7.632 19.949 1.00 13.95 199 VAL A C 1
ATOM 1407 O O . VAL A 1 199 ? -4.271 7.161 19.589 1.00 12.71 199 VAL A O 1
ATOM 1411 N N . ARG A 1 200 ? -2.092 6.923 19.986 1.00 14.32 200 ARG A N 1
ATOM 1412 C CA . ARG A 1 200 ? -2.110 5.499 19.659 1.00 15.06 200 ARG A CA 1
ATOM 1413 C C . ARG A 1 200 ? -2.905 4.721 20.679 1.00 16.66 200 ARG A C 1
ATOM 1414 O O . ARG A 1 200 ? -2.872 5.025 21.870 1.00 14.79 200 ARG A O 1
ATOM 1422 N N . ASP A 1 201 ? -3.605 3.697 20.206 1.00 17.55 201 ASP A N 1
ATOM 1423 C CA . ASP A 1 201 ? -4.274 2.785 21.110 1.00 21.67 201 ASP A CA 1
ATOM 1424 C C . ASP A 1 201 ? -3.258 2.152 22.092 1.00 21.77 201 ASP A C 1
ATOM 1425 O O . ASP A 1 201 ? -2.122 1.834 21.705 1.00 19.68 201 ASP A O 1
ATOM 1430 N N A ARG A 1 202 ? -3.751 1.863 23.291 0.50 22.37 202 ARG A N 1
ATOM 1431 N N B ARG A 1 202 ? -3.597 2.084 23.392 0.50 22.27 202 ARG A N 1
ATOM 1432 C CA A ARG A 1 202 ? -3.029 1.065 24.257 0.50 23.24 202 ARG A CA 1
ATOM 1433 C CA B ARG A 1 202 ? -2.722 1.483 24.439 0.50 23.21 202 ARG A CA 1
ATOM 1434 C C A ARG A 1 202 ? -3.976 0.432 25.261 0.50 26.00 202 ARG A C 1
ATOM 1435 C C B ARG A 1 202 ? -3.535 0.926 25.625 0.50 25.51 202 ARG A C 1
ATOM 1436 O O A ARG A 1 202 ? -5.188 0.607 25.174 0.50 26.05 202 ARG A O 1
ATOM 1437 O O B ARG A 1 202 ? -4.650 1.377 25.885 0.50 24.36 202 ARG A O 1
ATOM 1452 N N A PRO A 1 203 ? -3.409 -0.339 26.195 0.50 29.01 203 PRO A N 1
ATOM 1453 N N B PRO A 1 203 ? -2.984 -0.067 26.343 0.50 27.70 203 PRO A N 1
ATOM 1454 C CA A PRO A 1 203 ? -4.029 -0.633 27.480 0.50 31.05 203 PRO A CA 1
ATOM 1455 C CA B PRO A 1 203 ? -3.681 -0.524 27.553 0.50 30.44 203 PRO A CA 1
ATOM 1456 C C A PRO A 1 203 ? -3.834 0.553 28.449 0.50 33.28 203 PRO A C 1
ATOM 1457 C C B PRO A 1 203 ? -3.722 0.612 28.576 0.50 32.55 203 PRO A C 1
ATOM 1458 O O A PRO A 1 203 ? -2.791 1.217 28.433 0.50 34.72 203 PRO A O 1
ATOM 1459 O O B PRO A 1 203 ? -2.718 1.325 28.726 0.50 33.08 203 PRO A O 1
ATOM 1466 N N . ASP A 1 204 ? -4.848 0.797 29.273 1.00 35.02 204 ASP A N 1
ATOM 1467 C CA . ASP A 1 204 ? -4.925 1.912 30.245 1.00 35.73 204 ASP A CA 1
ATOM 1468 C C . ASP A 1 204 ? -4.746 3.263 29.533 1.00 33.75 204 ASP A C 1
ATOM 1469 O O . ASP A 1 204 ? -3.782 3.994 29.753 1.00 36.78 204 ASP A O 1
ATOM 1474 N N . ILE A 1 205 ? -5.697 3.552 28.662 1.00 30.75 205 ILE A N 1
ATOM 1475 C CA . ILE A 1 205 ? -5.763 4.817 27.953 1.00 28.91 205 ILE A CA 1
ATOM 1476 C C . ILE A 1 205 ? -6.267 5.965 28.865 1.00 27.92 205 ILE A C 1
ATOM 1477 O O . ILE A 1 205 ? -5.943 7.145 28.660 1.00 23.97 205 ILE A O 1
ATOM 1482 N N . GLN A 1 206 ? -7.035 5.607 29.899 1.00 28.14 206 GLN A N 1
ATOM 1483 C CA . GLN A 1 206 ? -7.608 6.591 30.832 1.00 28.71 206 GLN A CA 1
ATOM 1484 C C . GLN A 1 206 ? -6.590 7.503 31.505 1.00 26.71 206 GLN A C 1
ATOM 1485 O O . GLN A 1 206 ? -6.805 8.718 31.588 1.00 24.87 206 GLN A O 1
ATOM 1491 N N . LYS A 1 207 ? -5.491 6.923 31.982 1.00 22.75 207 LYS A N 1
ATOM 1492 C CA . LYS A 1 207 ? -4.450 7.663 32.667 1.00 25.06 207 LYS A CA 1
ATOM 1493 C C . LYS A 1 207 ? -3.798 8.689 31.734 1.00 21.27 207 LYS A C 1
ATOM 1494 O O . LYS A 1 207 ? -3.534 9.840 32.124 1.00 20.83 207 LYS A O 1
ATOM 1500 N N . LEU A 1 208 ? -3.526 8.259 30.503 1.00 20.72 208 LEU A N 1
ATOM 1501 C CA . LEU A 1 208 ? -2.942 9.160 29.496 1.00 18.99 208 LEU A CA 1
ATOM 1502 C C . LEU A 1 208 ? -3.916 10.303 29.191 1.00 17.14 208 LEU A C 1
ATOM 1503 O O . LEU A 1 208 ? -3.510 11.464 29.101 1.00 20.53 208 LEU A O 1
ATOM 1508 N N . SER A 1 209 ? -5.184 9.969 29.042 1.00 17.26 209 SER A N 1
ATOM 1509 C CA . SER A 1 209 ? -6.183 10.971 28.663 1.00 18.60 209 SER A CA 1
ATOM 1510 C C . SER A 1 209 ? -6.267 12.034 29.769 1.00 20.55 209 SER A C 1
ATOM 1511 O O . SER A 1 209 ? -6.218 13.228 29.489 1.00 17.47 209 SER A O 1
ATOM 1514 N N . ASP A 1 210 ? -6.370 11.591 31.024 1.00 18.47 210 ASP A N 1
ATOM 1515 C CA . ASP A 1 210 ? -6.328 12.504 32.171 1.00 19.41 210 ASP A CA 1
ATOM 1516 C C . ASP A 1 210 ? -5.120 13.419 32.191 1.00 20.09 210 ASP A C 1
ATOM 1517 O O . ASP A 1 210 ? -5.253 14.609 32.483 1.00 19.35 210 ASP A O 1
ATOM 1522 N N . ARG A 1 211 ? -3.933 12.876 31.898 1.00 17.74 211 ARG A N 1
ATOM 1523 C CA . ARG A 1 211 ? -2.727 13.673 31.896 1.00 20.34 211 ARG A CA 1
ATOM 1524 C C . ARG A 1 211 ? -2.739 14.749 30.810 1.00 16.24 211 ARG A C 1
ATOM 1525 O O . ARG A 1 211 ? -2.331 15.892 31.069 1.00 17.08 211 ARG A O 1
ATOM 1533 N N . LEU A 1 212 ? -3.195 14.384 29.614 1.00 14.28 212 LEU A N 1
ATOM 1534 C CA . LEU A 1 212 ? -3.231 15.336 28.500 1.00 14.15 212 LEU A CA 1
ATOM 1535 C C . LEU A 1 212 ? -4.315 16.400 28.767 1.00 14.61 212 LEU A C 1
ATOM 1536 O O . LEU A 1 212 ? -4.119 17.593 28.467 1.00 14.08 212 LEU A O 1
ATOM 1541 N N . LYS A 1 213 ? -5.415 15.992 29.389 1.00 14.73 213 LYS A N 1
ATOM 1542 C CA . LYS A 1 213 ? -6.447 16.982 29.764 1.00 15.12 213 LYS A CA 1
ATOM 1543 C C . LYS A 1 213 ? -5.938 17.978 30.842 1.00 15.83 213 LYS A C 1
ATOM 1544 O O . LYS A 1 213 ? -6.302 19.173 30.827 1.00 16.19 213 LYS A O 1
ATOM 1550 N N . SER A 1 214 ? -5.067 17.503 31.733 1.00 15.61 214 SER A N 1
ATOM 1551 C CA A SER A 1 214 ? -4.411 18.344 32.743 0.50 16.30 214 SER A CA 1
ATOM 1552 C CA B SER A 1 214 ? -4.435 18.374 32.726 0.50 16.63 214 SER A CA 1
ATOM 1553 C C . SER A 1 214 ? -3.474 19.395 32.129 1.00 17.01 214 SER A C 1
ATOM 1554 O O . SER A 1 214 ? -3.119 20.392 32.788 1.00 17.99 214 SER A O 1
ATOM 1559 N N . LEU A 1 215 ? -3.059 19.165 30.876 1.00 16.67 215 LEU A N 1
ATOM 1560 C CA . LEU A 1 215 ? -2.243 20.109 30.113 1.00 18.07 215 LEU A CA 1
ATOM 1561 C C . LEU A 1 215 ? -3.125 21.092 29.333 1.00 16.61 215 LEU A C 1
ATOM 1562 O O . LEU A 1 215 ? -2.628 22.047 28.722 1.00 18.89 215 LEU A O 1
ATOM 1567 N N . GLY A 1 216 ? -4.434 20.858 29.358 1.00 16.31 216 GLY A N 1
ATOM 1568 C CA . GLY A 1 216 ? -5.370 21.719 28.604 1.00 15.70 216 GLY A CA 1
ATOM 1569 C C . GLY A 1 216 ? -6.036 21.101 27.377 1.00 18.73 216 GLY A C 1
ATOM 1570 O O . GLY A 1 216 ? -6.786 21.778 26.683 1.00 19.58 216 GLY A O 1
ATOM 1571 N N . ALA A 1 217 ? -5.815 19.806 27.133 1.00 15.87 217 ALA A N 1
ATOM 1572 C CA . ALA A 1 217 ? -6.420 19.138 25.964 1.00 15.41 217 ALA A CA 1
ATOM 1573 C C . ALA A 1 217 ? -7.944 19.118 26.050 1.00 16.50 217 ALA A C 1
ATOM 1574 O O . ALA A 1 217 ? -8.503 18.735 27.081 1.00 15.96 217 ALA A O 1
ATOM 1576 N N . GLU A 1 218 ? -8.629 19.510 24.977 1.00 17.50 218 GLU A N 1
ATOM 1577 C CA . GLU A 1 218 ? -10.081 19.445 25.031 1.00 17.69 218 GLU A CA 1
ATOM 1578 C C . GLU A 1 218 ? -10.600 18.020 24.851 1.00 17.18 218 GLU A C 1
ATOM 1579 O O . GLU A 1 218 ? -11.392 17.533 25.675 1.00 19.00 218 GLU A O 1
ATOM 1585 N N . HIS A 1 219 ? -10.169 17.360 23.778 1.00 15.19 219 HIS A N 1
ATOM 1586 C CA . HIS A 1 219 ? -10.588 15.969 23.502 1.00 17.62 219 HIS A CA 1
ATOM 1587 C C . HIS A 1 219 ? -9.372 15.098 23.275 1.00 16.16 219 HIS A C 1
ATOM 1588 O O . HIS A 1 219 ? -8.397 15.548 22.675 1.00 15.36 219 HIS A O 1
ATOM 1595 N N . VAL A 1 220 ? -9.439 13.844 23.725 1.00 14.95 220 VAL A N 1
ATOM 1596 C CA . VAL A 1 220 ? -8.353 12.884 23.503 1.00 15.31 220 VAL A CA 1
ATOM 1597 C C . VAL A 1 220 ? -9.045 11.629 22.975 1.00 17.98 220 VAL A C 1
ATOM 1598 O O . VAL A 1 220 ? -9.960 11.089 23.617 1.00 17.26 220 VAL A O 1
ATOM 1602 N N . ILE A 1 221 ? -8.645 11.195 21.784 1.00 15.21 221 ILE A N 1
ATOM 1603 C CA . ILE A 1 221 ? -9.302 10.060 21.124 1.00 16.83 221 ILE A CA 1
ATOM 1604 C C . ILE A 1 221 ? -8.217 9.144 20.573 1.00 17.73 221 ILE A C 1
ATOM 1605 O O . ILE A 1 221 ? -7.108 9.590 20.277 1.00 15.95 221 ILE A O 1
ATOM 1610 N N . THR A 1 222 ? -8.511 7.852 20.460 1.00 15.90 222 THR A N 1
ATOM 1611 C CA . THR A 1 222 ? -7.489 6.961 19.972 1.00 14.79 222 THR A CA 1
ATOM 1612 C C . THR A 1 222 ? -7.555 6.902 18.464 1.00 15.02 222 THR A C 1
ATOM 1613 O O . THR A 1 222 ? -8.550 7.320 17.867 1.00 17.62 222 THR A O 1
ATOM 1617 N N . GLU A 1 223 ? -6.521 6.317 17.848 1.00 18.32 223 GLU A N 1
ATOM 1618 C CA . GLU A 1 223 ? -6.519 6.139 16.403 1.00 19.93 223 GLU A CA 1
ATOM 1619 C C . GLU A 1 223 ? -7.740 5.325 15.987 1.00 21.21 223 GLU A C 1
ATOM 1620 O O . GLU A 1 223 ? -8.364 5.629 14.991 1.00 22.90 223 GLU A O 1
ATOM 1626 N N . GLU A 1 224 ? -8.092 4.303 16.767 1.00 22.30 224 GLU A N 1
ATOM 1627 C CA . GLU A 1 224 ? -9.286 3.502 16.437 1.00 22.97 224 GLU A CA 1
ATOM 1628 C C . GLU A 1 224 ? -10.569 4.333 16.460 1.00 23.34 224 GLU A C 1
ATOM 1629 O O . GLU A 1 224 ? -11.402 4.220 15.562 1.00 25.26 224 GLU A O 1
ATOM 1635 N N . GLU A 1 225 ? -10.736 5.168 17.479 1.00 22.35 225 GLU A N 1
ATOM 1636 C CA . GLU A 1 225 ? -11.874 6.083 17.543 1.00 25.60 225 GLU A CA 1
ATOM 1637 C C . GLU A 1 225 ? -11.904 7.075 16.368 1.00 26.62 225 GLU A C 1
ATOM 1638 O O . GLU A 1 225 ? -12.966 7.375 15.839 1.00 29.38 225 GLU A O 1
ATOM 1644 N N . LEU A 1 226 ? -10.736 7.559 15.960 1.00 25.32 226 LEU A N 1
ATOM 1645 C CA . LEU A 1 226 ? -10.590 8.429 14.785 1.00 26.23 226 LEU A CA 1
ATOM 1646 C C . LEU A 1 226 ? -11.140 7.782 13.511 1.00 30.93 226 LEU A C 1
ATOM 1647 O O . LEU A 1 226 ? -11.770 8.460 12.689 1.00 30.86 226 LEU A O 1
ATOM 1652 N N . ARG A 1 227 ? -10.899 6.486 13.340 1.00 32.01 227 ARG A N 1
ATOM 1653 C CA . ARG A 1 227 ? -11.209 5.840 12.053 1.00 36.46 227 ARG A CA 1
ATOM 1654 C C . ARG A 1 227 ? -12.567 5.153 11.973 1.00 37.70 227 ARG A C 1
ATOM 1655 O O . ARG A 1 227 ? -12.918 4.599 10.929 1.00 40.35 227 ARG A O 1
ATOM 1663 N N . ARG A 1 228 ? -13.333 5.185 13.056 1.00 37.59 228 ARG A N 1
ATOM 1664 C CA . ARG A 1 228 ? -14.606 4.491 13.061 1.00 40.43 228 ARG A CA 1
ATOM 1665 C C . ARG A 1 228 ? -15.729 5.433 12.635 1.00 42.21 228 ARG A C 1
ATOM 1666 O O . ARG A 1 228 ? -15.622 6.646 12.835 1.00 42.21 228 ARG A O 1
ATOM 1674 N N . PRO A 1 229 ? -16.801 4.878 12.013 1.00 43.69 229 PRO A N 1
ATOM 1675 C CA . PRO A 1 229 ? -17.939 5.650 11.491 1.00 44.26 229 PRO A CA 1
ATOM 1676 C C . PRO A 1 229 ? -18.461 6.759 12.408 1.00 44.47 229 PRO A C 1
ATOM 1677 O O . PRO A 1 229 ? -18.815 7.831 11.917 1.00 44.98 229 PRO A O 1
ATOM 1681 N N . GLU A 1 230 ? -18.511 6.504 13.716 1.00 45.87 230 GLU A N 1
ATOM 1682 C CA . GLU A 1 230 ? -19.011 7.485 14.697 1.00 47.04 230 GLU A CA 1
ATOM 1683 C C . GLU A 1 230 ? -18.261 8.824 14.634 1.00 47.18 230 GLU A C 1
ATOM 1684 O O . GLU A 1 230 ? -18.795 9.864 15.040 1.00 47.67 230 GLU A O 1
ATOM 1687 N N . MET A 1 231 ? -17.028 8.798 14.121 1.00 46.13 231 MET A N 1
ATOM 1688 C CA . MET A 1 231 ? -16.219 10.020 13.988 1.00 46.64 231 MET A CA 1
ATOM 1689 C C . MET A 1 231 ? -16.883 11.042 13.061 1.00 48.93 231 MET A C 1
ATOM 1690 O O . MET A 1 231 ? -16.665 12.249 13.206 1.00 49.64 231 MET A O 1
ATOM 1695 N N . LYS A 1 232 ? -17.706 10.551 12.130 1.00 49.89 232 LYS A N 1
ATOM 1696 C CA . LYS A 1 232 ? -18.464 11.410 11.211 1.00 50.15 232 LYS A CA 1
ATOM 1697 C C . LYS A 1 232 ? -19.407 12.362 11.952 1.00 49.56 232 LYS A C 1
ATOM 1698 O O . LYS A 1 232 ? -19.781 13.407 11.425 1.00 50.20 232 LYS A O 1
ATOM 1700 N N . ASN A 1 233 ? -19.776 11.996 13.177 1.00 48.57 233 ASN A N 1
ATOM 1701 C CA . ASN A 1 233 ? -20.664 12.817 13.999 1.00 47.88 233 ASN A CA 1
ATOM 1702 C C . ASN A 1 233 ? -19.919 13.642 15.051 1.00 46.66 233 ASN A C 1
ATOM 1703 O O . ASN A 1 233 ? -20.547 14.301 15.883 1.00 45.71 233 ASN A O 1
ATOM 1705 N N . PHE A 1 234 ? -18.586 13.613 15.000 1.00 44.61 234 PHE A N 1
ATOM 1706 C CA . PHE A 1 234 ? -17.754 14.264 16.022 1.00 43.67 234 PHE A CA 1
ATOM 1707 C C . PHE A 1 234 ? -17.975 15.787 16.149 1.00 42.47 234 PHE A C 1
ATOM 1708 O O . PHE A 1 234 ? -17.780 16.364 17.223 1.00 41.45 234 PHE A O 1
ATOM 1716 N N . PHE A 1 235 ? -18.400 16.427 15.064 1.00 41.44 235 PHE A N 1
ATOM 1717 C CA . PHE A 1 235 ? -18.410 17.888 15.006 1.00 41.68 235 PHE A CA 1
ATOM 1718 C C . PHE A 1 235 ? -19.755 18.602 15.247 1.00 43.79 235 PHE A C 1
ATOM 1719 O O . PHE A 1 235 ? -20.068 19.606 14.608 1.00 42.89 235 PHE A O 1
ATOM 1727 N N . LYS A 1 236 ? -20.526 18.072 16.196 1.00 46.75 236 LYS A N 1
ATOM 1728 C CA . LYS A 1 236 ? -21.600 18.823 16.848 1.00 47.43 236 LYS A CA 1
ATOM 1729 C C . LYS A 1 236 ? -20.976 19.428 18.103 1.00 47.30 236 LYS A C 1
ATOM 1730 O O . LYS A 1 236 ? -20.287 18.728 18.846 1.00 49.85 236 LYS A O 1
ATOM 1734 N N . ASP A 1 237 ? -21.212 20.718 18.335 1.00 46.38 237 ASP A N 1
ATOM 1735 C CA . ASP A 1 237 ? -20.578 21.499 19.430 1.00 43.85 237 ASP A CA 1
ATOM 1736 C C . ASP A 1 237 ? -19.124 21.887 19.159 1.00 40.93 237 ASP A C 1
ATOM 1737 O O . ASP A 1 237 ? -18.514 22.626 19.940 1.00 41.50 237 ASP A O 1
ATOM 1742 N N . MET A 1 238 ? -18.580 21.421 18.041 1.00 34.45 238 MET A N 1
ATOM 1743 C CA . MET A 1 238 ? -17.179 21.617 17.766 1.00 29.80 238 MET A CA 1
ATOM 1744 C C . MET A 1 238 ? -16.987 21.949 16.285 1.00 24.52 238 MET A C 1
ATOM 1745 O O . MET A 1 238 ? -17.469 21.210 15.427 1.00 22.91 238 MET A O 1
ATOM 1750 N N . PRO A 1 239 ? -16.302 23.072 15.984 1.00 20.04 239 PRO A N 1
ATOM 1751 C CA . PRO A 1 239 ? -16.057 23.365 14.572 1.00 19.95 239 PRO A CA 1
ATOM 1752 C C . PRO A 1 239 ? -15.024 22.414 13.974 1.00 17.27 239 PRO A C 1
ATOM 1753 O O . PRO A 1 239 ? -14.116 21.928 14.684 1.00 15.99 239 PRO A O 1
ATOM 1757 N N . GLN A 1 240 ? -15.150 22.138 12.669 1.00 15.44 240 GLN A N 1
ATOM 1758 C CA . GLN A 1 240 ? -14.104 21.372 11.994 1.00 15.61 240 GLN A CA 1
ATOM 1759 C C . GLN A 1 240 ? -12.807 22.165 11.987 1.00 14.01 240 GLN A C 1
ATOM 1760 O O . GLN A 1 240 ? -12.839 23.394 11.835 1.00 14.69 240 GLN A O 1
ATOM 1766 N N . PRO A 1 241 ? -11.663 21.475 12.189 1.00 13.15 241 PRO A N 1
ATOM 1767 C CA . PRO A 1 241 ? -10.372 22.148 12.207 1.00 12.68 241 PRO A CA 1
ATOM 1768 C C . PRO A 1 241 ? -9.918 22.541 10.816 1.00 15.15 241 PRO A C 1
ATOM 1769 O O . PRO A 1 241 ? -10.170 21.797 9.861 1.00 13.86 241 PRO A O 1
ATOM 1773 N N . ARG A 1 242 ? -9.284 23.710 10.705 1.00 12.88 242 ARG A N 1
ATOM 1774 C CA . ARG A 1 242 ? -8.658 24.098 9.442 1.00 13.68 242 ARG A CA 1
ATOM 1775 C C . ARG A 1 242 ? -7.192 23.709 9.433 1.00 15.30 242 ARG A C 1
ATOM 1776 O O . ARG A 1 242 ? -6.534 23.868 8.412 1.00 15.31 242 ARG A O 1
ATOM 1784 N N . LEU A 1 243 ? -6.705 23.180 10.563 1.00 13.11 243 LEU A N 1
ATOM 1785 C CA . LEU A 1 243 ? -5.295 22.787 10.678 1.00 10.98 243 LEU A CA 1
ATOM 1786 C C . LEU A 1 243 ? -5.200 21.407 11.290 1.00 10.74 243 LEU A C 1
ATOM 1787 O O . LEU A 1 243 ? -5.824 21.128 12.320 1.00 12.33 243 LEU A O 1
ATOM 1792 N N . ALA A 1 244 ? -4.378 20.558 10.678 1.00 12.25 244 ALA A N 1
ATOM 1793 C CA . ALA A 1 244 ? -4.086 19.222 11.208 1.00 12.21 244 ALA A CA 1
ATOM 1794 C C . ALA A 1 244 ? -2.582 19.053 11.250 1.00 12.05 244 ALA A C 1
ATOM 1795 O O . ALA A 1 244 ? -1.889 19.420 10.308 1.00 12.64 244 ALA A O 1
ATOM 1797 N N . LEU A 1 245 ? -2.091 18.520 12.350 1.00 11.79 245 LEU A N 1
ATOM 1798 C CA . LEU A 1 245 ? -0.646 18.336 12.527 1.00 11.92 245 LEU A CA 1
ATOM 1799 C C . LEU A 1 245 ? -0.374 16.852 12.577 1.00 13.21 245 LEU A C 1
ATOM 1800 O O . LEU A 1 245 ? -0.921 16.138 13.436 1.00 14.00 245 LEU A O 1
ATOM 1805 N N . ASN A 1 246 ? 0.505 16.392 11.683 1.00 12.65 246 ASN A N 1
ATOM 1806 C CA . ASN A 1 246 ? 0.765 14.974 11.497 1.00 12.95 246 ASN A CA 1
ATOM 1807 C C . ASN A 1 246 ? 2.217 14.588 11.727 1.00 14.87 246 ASN A C 1
ATOM 1808 O O . ASN A 1 246 ? 3.127 15.256 11.260 1.00 13.58 246 ASN A O 1
ATOM 1813 N N . CYS A 1 247 ? 2.438 13.458 12.390 1.00 15.36 247 CYS A N 1
ATOM 1814 C CA A CYS A 1 247 ? 3.792 12.895 12.377 0.35 16.85 247 CYS A CA 1
ATOM 1815 C CA B CYS A 1 247 ? 3.770 12.907 12.581 0.65 15.69 247 CYS A CA 1
ATOM 1816 C C . CYS A 1 247 ? 3.739 11.378 12.424 1.00 19.29 247 CYS A C 1
ATOM 1817 O O . CYS A 1 247 ? 4.686 10.710 12.816 1.00 22.77 247 CYS A O 1
ATOM 1822 N N . VAL A 1 248 ? 2.648 10.842 11.921 1.00 18.20 248 VAL A N 1
ATOM 1823 C CA . VAL A 1 248 ? 2.458 9.388 11.879 1.00 21.60 248 VAL A CA 1
ATOM 1824 C C . VAL A 1 248 ? 2.428 8.854 10.459 1.00 25.47 248 VAL A C 1
ATOM 1825 O O . VAL A 1 248 ? 3.007 7.786 10.180 1.00 28.25 248 VAL A O 1
ATOM 1829 N N . GLY A 1 249 ? 1.756 9.558 9.549 1.00 23.40 249 GLY A N 1
ATOM 1830 C CA . GLY A 1 249 ? 1.630 9.040 8.172 1.00 26.01 249 GLY A CA 1
ATOM 1831 C C . GLY A 1 249 ? 0.712 7.826 8.041 1.00 26.76 249 GLY A C 1
ATOM 1832 O O . GLY A 1 249 ? -0.006 7.481 8.980 1.00 25.92 249 GLY A O 1
ATOM 1833 N N . GLY A 1 250 ? 0.733 7.186 6.873 1.00 24.54 250 GLY A N 1
ATOM 1834 C CA . GLY A 1 250 ? -0.130 6.036 6.581 1.00 26.56 250 GLY A CA 1
ATOM 1835 C C . GLY A 1 250 ? -1.621 6.334 6.706 1.00 27.26 250 GLY A C 1
ATOM 1836 O O . GLY A 1 250 ? -2.055 7.468 6.494 1.00 24.01 250 GLY A O 1
ATOM 1837 N N . LYS A 1 251 ? -2.410 5.314 7.049 1.00 26.98 251 LYS A N 1
ATOM 1838 C CA . LYS A 1 251 ? -3.859 5.486 7.203 1.00 27.18 251 LYS A CA 1
ATOM 1839 C C . LYS A 1 251 ? -4.208 6.521 8.270 1.00 27.01 251 LYS A C 1
ATOM 1840 O O . LYS A 1 251 ? -5.212 7.229 8.135 1.00 26.29 251 LYS A O 1
ATOM 1843 N N . SER A 1 252 ? -3.370 6.624 9.309 1.00 25.32 252 SER A N 1
ATOM 1844 C CA A SER A 1 252 ? -3.568 7.614 10.366 0.50 23.67 252 SER A CA 1
ATOM 1845 C CA B SER A 1 252 ? -3.566 7.605 10.362 0.50 23.19 252 SER A CA 1
ATOM 1846 C C . SER A 1 252 ? -3.569 9.015 9.776 1.00 20.47 252 SER A C 1
ATOM 1847 O O . SER A 1 252 ? -4.400 9.835 10.136 1.00 20.97 252 SER A O 1
ATOM 1852 N N . SER A 1 253 ? -2.647 9.276 8.849 1.00 19.29 253 SER A N 1
ATOM 1853 C CA . SER A 1 253 ? -2.603 10.602 8.203 1.00 19.68 253 SER A CA 1
ATOM 1854 C C . SER A 1 253 ? -3.814 10.798 7.298 1.00 20.20 253 SER A C 1
ATOM 1855 O O . SER A 1 253 ? -4.353 11.903 7.208 1.00 17.49 253 SER A O 1
ATOM 1858 N N . THR A 1 254 ? -4.287 9.731 6.664 1.00 18.89 254 THR A N 1
ATOM 1859 C CA . THR A 1 254 ? -5.480 9.904 5.822 1.00 19.75 254 THR A CA 1
ATOM 1860 C C . THR A 1 254 ? -6.707 10.259 6.665 1.00 19.34 254 THR A C 1
ATOM 1861 O O . THR A 1 254 ? -7.522 11.099 6.280 1.00 19.49 254 THR A O 1
ATOM 1865 N N . GLU A 1 255 ? -6.833 9.618 7.821 1.00 19.48 255 GLU A N 1
ATOM 1866 C CA . GLU A 1 255 ? -7.973 9.891 8.701 1.00 21.55 255 GLU A CA 1
ATOM 1867 C C . GLU A 1 255 ? -7.925 11.276 9.311 1.00 19.91 255 GLU A C 1
ATOM 1868 O O . GLU A 1 255 ? -8.969 11.906 9.493 1.00 20.15 255 GLU A O 1
ATOM 1874 N N . LEU A 1 256 ? -6.725 11.797 9.576 1.00 17.70 256 LEU A N 1
ATOM 1875 C CA . LEU A 1 256 ? -6.616 13.197 9.988 1.00 16.79 256 LEU A CA 1
ATOM 1876 C C . LEU A 1 256 ? -7.103 14.118 8.898 1.00 17.65 256 LEU A C 1
ATOM 1877 O O . LEU A 1 256 ? -7.870 15.029 9.143 1.00 18.14 256 LEU A O 1
ATOM 1882 N N . LEU A 1 257 ? -6.641 13.887 7.664 1.00 17.78 257 LEU A N 1
ATOM 1883 C CA . LEU A 1 257 ? -7.133 14.663 6.522 1.00 19.45 257 LEU A CA 1
ATOM 1884 C C . LEU A 1 257 ? -8.637 14.720 6.404 1.00 19.64 257 LEU A C 1
ATOM 1885 O O . LEU A 1 257 ? -9.215 15.763 6.078 1.00 19.95 257 LEU A O 1
ATOM 1890 N N . ARG A 1 258 ? -9.274 13.575 6.616 1.00 17.86 258 ARG A N 1
ATOM 1891 C CA . ARG A 1 258 ? -10.722 13.477 6.530 1.00 18.22 258 ARG A CA 1
ATOM 1892 C C . ARG A 1 258 ? -11.475 14.403 7.491 1.00 19.07 258 ARG A C 1
ATOM 1893 O O . ARG A 1 258 ? -12.660 14.666 7.284 1.00 20.64 258 ARG A O 1
ATOM 1901 N N . GLN A 1 259 ? -10.798 14.889 8.539 1.00 18.47 259 GLN A N 1
ATOM 1902 C CA . GLN A 1 259 ? -11.452 15.716 9.568 1.00 17.66 259 GLN A CA 1
ATOM 1903 C C . GLN A 1 259 ? -11.354 17.195 9.213 1.00 18.79 259 GLN A C 1
ATOM 1904 O O . GLN A 1 259 ? -12.066 18.019 9.788 1.00 16.54 259 GLN A O 1
ATOM 1910 N N . LEU A 1 260 ? -10.492 17.547 8.252 1.00 14.41 260 LEU A N 1
ATOM 1911 C CA . LEU A 1 260 ? -10.281 18.966 7.961 1.00 14.54 260 LEU A CA 1
ATOM 1912 C C . LEU A 1 260 ? -11.469 19.611 7.291 1.00 14.80 260 LEU A C 1
ATOM 1913 O O . LEU A 1 260 ? -12.128 18.999 6.446 1.00 15.50 260 LEU A O 1
ATOM 1918 N N . ALA A 1 261 ? -11.712 20.868 7.655 1.00 15.64 261 ALA A N 1
ATOM 1919 C CA . ALA A 1 261 ? -12.655 21.721 6.947 1.00 16.83 261 ALA A CA 1
ATOM 1920 C C . ALA A 1 261 ? -12.156 21.927 5.521 1.00 16.95 261 ALA A C 1
ATOM 1921 O O . ALA A 1 261 ? -10.947 21.858 5.266 1.00 16.07 261 ALA A O 1
ATOM 1923 N N . ARG A 1 262 ? -13.063 22.237 4.606 1.00 17.12 262 ARG A N 1
ATOM 1924 C CA . ARG A 1 262 ? -12.669 22.523 3.223 1.00 16.87 262 ARG A CA 1
ATOM 1925 C C . ARG A 1 262 ? -11.616 23.629 3.205 1.00 18.17 262 ARG A C 1
ATOM 1926 O O . ARG A 1 262 ? -11.755 24.653 3.901 1.00 17.66 262 ARG A O 1
ATOM 1934 N N . GLY A 1 263 ? -10.536 23.418 2.455 1.00 16.99 263 GLY A N 1
ATOM 1935 C CA . GLY A 1 263 ? -9.475 24.424 2.348 1.00 15.76 263 GLY A CA 1
ATOM 1936 C C . GLY A 1 263 ? -8.439 24.336 3.469 1.00 14.45 263 GLY A C 1
ATOM 1937 O O . GLY A 1 263 ? -7.495 25.133 3.502 1.00 14.76 263 GLY A O 1
ATOM 1938 N N . GLY A 1 264 ? -8.586 23.344 4.338 1.00 13.48 264 GLY A N 1
ATOM 1939 C CA . GLY A 1 264 ? -7.680 23.175 5.491 1.00 12.65 264 GLY A CA 1
ATOM 1940 C C . GLY A 1 264 ? -6.321 22.656 5.036 1.00 13.45 264 GLY A C 1
ATOM 1941 O O . GLY A 1 264 ? -6.161 22.171 3.891 1.00 13.52 264 GLY A O 1
ATOM 1942 N N . THR A 1 265 ? -5.368 22.690 5.958 1.00 11.33 265 THR A N 1
ATOM 1943 C CA . THR A 1 265 ? -3.981 22.271 5.697 1.00 9.63 265 THR A CA 1
ATOM 1944 C C . THR A 1 265 ? -3.577 21.211 6.712 1.00 12.13 265 THR A C 1
ATOM 1945 O O . THR A 1 265 ? -3.847 21.374 7.908 1.00 13.13 265 THR A O 1
ATOM 1949 N N . MET A 1 266 ? -2.937 20.135 6.240 1.00 11.63 266 MET A N 1
ATOM 1950 C CA . MET A 1 266 ? -2.290 19.192 7.159 1.00 12.79 266 MET A CA 1
ATOM 1951 C C . MET A 1 266 ? -0.790 19.398 7.038 1.00 11.44 266 MET A C 1
ATOM 1952 O O . MET A 1 266 ? -0.241 19.355 5.920 1.00 11.49 266 MET A O 1
ATOM 1957 N N . VAL A 1 267 ? -0.135 19.653 8.173 1.00 10.45 267 VAL A N 1
ATOM 1958 C CA . VAL A 1 267 ? 1.311 19.882 8.195 1.00 12.12 267 VAL A CA 1
ATOM 1959 C C . VAL A 1 267 ? 1.983 18.645 8.783 1.00 13.85 267 VAL A C 1
ATOM 1960 O O . VAL A 1 267 ? 1.635 18.209 9.883 1.00 14.77 267 VAL A O 1
ATOM 1964 N N . THR A 1 268 ? 2.964 18.129 8.067 1.00 11.87 268 THR A N 1
ATOM 1965 C CA . THR A 1 268 ? 3.682 16.927 8.530 1.00 14.37 268 THR A CA 1
ATOM 1966 C C . THR A 1 268 ? 5.017 17.359 9.070 1.00 14.54 268 THR A C 1
ATOM 1967 O O . THR A 1 268 ? 5.746 18.079 8.381 1.00 14.27 268 THR A O 1
ATOM 1971 N N . TYR A 1 269 ? 5.352 16.950 10.307 1.00 12.47 269 TYR A N 1
ATOM 1972 C CA . TYR A 1 269 ? 6.635 17.391 10.878 1.00 12.71 269 TYR A CA 1
ATOM 1973 C C . TYR A 1 269 ? 7.508 16.207 11.322 1.00 13.84 269 TYR A C 1
ATOM 1974 O O . TYR A 1 269 ? 8.626 16.401 11.802 1.00 15.61 269 TYR A O 1
ATOM 1983 N N . GLY A 1 270 ? 7.017 14.995 11.125 1.00 14.32 270 GLY A N 1
ATOM 1984 C CA . GLY A 1 270 ? 7.850 13.827 11.392 1.00 17.92 270 GLY A CA 1
ATOM 1985 C C . GLY A 1 270 ? 7.214 12.588 10.831 1.00 22.19 270 GLY A C 1
ATOM 1986 O O . GLY A 1 270 ? 6.173 12.649 10.165 1.00 20.81 270 GLY A O 1
ATOM 1987 N N . GLY A 1 271 ? 7.842 11.454 11.095 1.00 23.03 271 GLY A N 1
ATOM 1988 C CA . GLY A 1 271 ? 7.274 10.187 10.676 1.00 28.50 271 GLY A CA 1
ATOM 1989 C C . GLY A 1 271 ? 8.393 9.239 10.307 1.00 35.31 271 GLY A C 1
ATOM 1990 O O . GLY A 1 271 ? 9.576 9.558 10.485 1.00 36.37 271 GLY A O 1
ATOM 1991 N N . MET A 1 272 ? 8.010 8.083 9.778 1.00 38.43 272 MET A N 1
ATOM 1992 C CA . MET A 1 272 ? 8.967 7.049 9.388 1.00 42.64 272 MET A CA 1
ATOM 1993 C C . MET A 1 272 ? 9.148 6.968 7.875 1.00 44.03 272 MET A C 1
ATOM 1994 O O . MET A 1 272 ? 8.212 7.228 7.104 1.00 44.63 272 MET A O 1
ATOM 1997 N N . ALA A 1 273 ? 10.360 6.611 7.451 1.00 46.38 273 ALA A N 1
ATOM 1998 C CA . ALA A 1 273 ? 10.588 6.197 6.070 1.00 47.17 273 ALA A CA 1
ATOM 1999 C C . ALA A 1 273 ? 9.825 4.881 5.865 1.00 47.16 273 ALA A C 1
ATOM 2000 O O . ALA A 1 273 ? 9.877 3.997 6.725 1.00 48.27 273 ALA A O 1
ATOM 2002 N N . LYS A 1 274 ? 9.103 4.772 4.746 1.00 45.70 274 LYS A N 1
ATOM 2003 C CA . LYS A 1 274 ? 8.207 3.633 4.457 1.00 44.10 274 LYS A CA 1
ATOM 2004 C C . LYS A 1 274 ? 6.789 3.782 5.033 1.00 42.54 274 LYS A C 1
ATOM 2005 O O . LYS A 1 274 ? 5.933 2.922 4.799 1.00 43.42 274 LYS A O 1
ATOM 2007 N N . GLN A 1 275 ? 6.533 4.861 5.776 1.00 37.88 275 GLN A N 1
ATOM 2008 C CA . GLN A 1 275 ? 5.153 5.251 6.066 1.00 34.88 275 GLN A CA 1
ATOM 2009 C C . GLN A 1 275 ? 4.885 6.622 5.443 1.00 31.50 275 GLN A C 1
ATOM 2010 O O . GLN A 1 275 ? 4.870 7.630 6.147 1.00 27.86 275 GLN A O 1
ATOM 2016 N N . PRO A 1 276 ? 4.685 6.670 4.111 1.00 28.03 276 PRO A N 1
ATOM 2017 C CA . PRO A 1 276 ? 4.473 8.003 3.551 1.00 26.06 276 PRO A CA 1
ATOM 2018 C C . PRO A 1 276 ? 3.097 8.531 3.909 1.00 23.14 276 PRO A C 1
ATOM 2019 O O . PRO A 1 276 ? 2.219 7.760 4.312 1.00 22.90 276 PRO A O 1
ATOM 2023 N N . VAL A 1 277 ? 2.900 9.832 3.734 1.00 19.00 277 VAL A N 1
ATOM 2024 C CA . VAL A 1 277 ? 1.592 10.422 3.885 1.00 16.45 277 VAL A CA 1
ATOM 2025 C C . VAL A 1 277 ? 0.735 10.055 2.678 1.00 16.20 277 VAL A C 1
ATOM 2026 O O . VAL A 1 277 ? 1.201 10.068 1.543 1.00 17.31 277 VAL A O 1
ATOM 2030 N N . VAL A 1 278 ? -0.528 9.723 2.931 1.00 17.20 278 VAL A N 1
ATOM 2031 C CA . VAL A 1 278 ? -1.426 9.241 1.907 1.00 17.21 278 VAL A CA 1
ATOM 2032 C C . VAL A 1 278 ? -2.634 10.177 1.810 1.00 17.22 278 VAL A C 1
ATOM 2033 O O . VAL A 1 278 ? -3.350 10.364 2.797 1.00 17.09 278 VAL A O 1
ATOM 2037 N N . ALA A 1 279 ? -2.886 10.701 0.612 1.00 15.34 279 ALA A N 1
ATOM 2038 C CA . ALA A 1 279 ? -3.961 11.688 0.391 1.00 16.39 279 ALA A CA 1
ATOM 2039 C C . ALA A 1 279 ? -4.906 11.277 -0.723 1.00 18.29 279 ALA A C 1
ATOM 2040 O O . ALA A 1 279 ? -4.495 11.163 -1.886 1.00 16.96 279 ALA A O 1
ATOM 2042 N N . SER A 1 280 ? -6.177 11.103 -0.383 1.00 16.92 280 SER A N 1
ATOM 2043 C CA . SER A 1 280 ? -7.148 10.697 -1.374 1.00 20.22 280 SER A CA 1
ATOM 2044 C C . SER A 1 280 ? -7.348 11.817 -2.395 1.00 15.52 280 SER A C 1
ATOM 2045 O O . SER A 1 280 ? -7.292 13.008 -2.041 1.00 16.75 280 SER A O 1
ATOM 2048 N N . VAL A 1 281 ? -7.567 11.415 -3.635 1.00 16.98 281 VAL A N 1
ATOM 2049 C CA . VAL A 1 281 ? -7.838 12.346 -4.720 1.00 16.78 281 VAL A CA 1
ATOM 2050 C C . VAL A 1 281 ? -9.061 13.199 -4.422 1.00 15.46 281 VAL A C 1
ATOM 2051 O O . VAL A 1 281 ? -9.033 14.422 -4.621 1.00 13.17 281 VAL A O 1
ATOM 2055 N N . SER A 1 282 ? -10.123 12.566 -3.905 1.00 13.05 282 SER A N 1
ATOM 2056 C CA A SER A 1 282 ? -11.346 13.288 -3.570 0.25 12.78 282 SER A CA 1
ATOM 2057 C CA B SER A 1 282 ? -11.346 13.276 -3.572 0.25 13.38 282 SER A CA 1
ATOM 2058 C CA C SER A 1 282 ? -11.351 13.281 -3.569 0.50 14.09 282 SER A CA 1
ATOM 2059 C C . SER A 1 282 ? -11.093 14.405 -2.571 1.00 13.69 282 SER A C 1
ATOM 2060 O O . SER A 1 282 ? -11.655 15.500 -2.707 1.00 14.15 282 SER A O 1
ATOM 2067 N N . LEU A 1 283 ? -10.264 14.132 -1.552 1.00 12.94 283 LEU A N 1
ATOM 2068 C CA . LEU A 1 283 ? -9.970 15.122 -0.540 1.00 14.86 283 LEU A CA 1
ATOM 2069 C C . LEU A 1 283 ? -9.169 16.292 -1.105 1.00 14.35 283 LEU A C 1
ATOM 2070 O O . LEU A 1 283 ? -9.499 17.432 -0.813 1.00 15.43 283 LEU A O 1
ATOM 2075 N N . LEU A 1 284 ? -8.149 16.010 -1.911 1.00 11.19 284 LEU A N 1
ATOM 2076 C CA . LEU A 1 284 ? -7.378 17.083 -2.547 1.00 10.26 284 LEU A CA 1
ATOM 2077 C C . LEU A 1 284 ? -8.258 17.941 -3.458 1.00 11.62 284 LEU A C 1
ATOM 2078 O O . LEU A 1 284 ? -8.235 19.177 -3.378 1.00 11.96 284 LEU A O 1
ATOM 2083 N N . ILE A 1 285 ? -9.065 17.285 -4.279 1.00 8.15 285 ILE A N 1
ATOM 2084 C CA . ILE A 1 285 ? -9.792 17.998 -5.324 1.00 9.84 285 ILE A CA 1
ATOM 2085 C C . ILE A 1 285 ? -11.060 18.683 -4.759 1.00 13.90 285 ILE A C 1
ATOM 2086 O O . ILE A 1 285 ? -11.211 19.904 -4.867 1.00 14.30 285 ILE A O 1
ATOM 2091 N N . PHE A 1 286 ? -11.974 17.889 -4.191 1.00 11.51 286 PHE A N 1
ATOM 2092 C CA . PHE A 1 286 ? -13.296 18.414 -3.844 1.00 11.87 286 PHE A CA 1
ATOM 2093 C C . PHE A 1 286 ? -13.283 19.185 -2.535 1.00 12.06 286 PHE A C 1
ATOM 2094 O O . PHE A 1 286 ? -14.088 20.096 -2.341 1.00 15.82 286 PHE A O 1
ATOM 2102 N N . LYS A 1 287 ? -12.377 18.832 -1.637 1.00 13.68 287 LYS A N 1
ATOM 2103 C CA . LYS A 1 287 ? -12.258 19.566 -0.375 1.00 16.04 287 LYS A CA 1
ATOM 2104 C C . LYS A 1 287 ? -11.137 20.627 -0.386 1.00 16.29 287 LYS A C 1
ATOM 2105 O O . LYS A 1 287 ? -10.992 21.372 0.581 1.00 17.31 287 LYS A O 1
ATOM 2109 N N . ASP A 1 288 ? -10.343 20.660 -1.464 1.00 12.78 288 ASP A N 1
ATOM 2110 C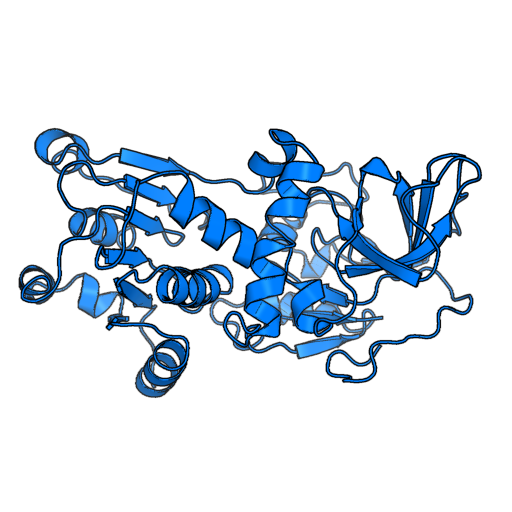 CA . ASP A 1 288 ? -9.286 21.637 -1.676 1.00 13.58 288 ASP A CA 1
ATOM 2111 C C . ASP A 1 288 ? -8.328 21.689 -0.469 1.00 14.46 288 ASP A C 1
ATOM 2112 O O . ASP A 1 288 ? -7.926 22.758 -0.014 1.00 12.68 288 ASP A O 1
ATOM 2117 N N . LEU A 1 289 ? -7.969 20.523 0.021 1.00 14.81 289 LEU A N 1
ATOM 2118 C CA . LEU A 1 289 ? -7.027 20.436 1.146 1.00 13.40 289 LEU A CA 1
ATOM 2119 C C . LEU A 1 289 ? -5.600 20.672 0.679 1.00 14.68 289 LEU A C 1
ATOM 2120 O O . LEU A 1 289 ? -5.289 20.527 -0.514 1.00 12.69 289 LEU A O 1
ATOM 2125 N N . LYS A 1 290 ? -4.727 21.053 1.615 1.00 11.12 290 LYS A N 1
ATOM 2126 C CA . LYS A 1 290 ? -3.344 21.342 1.304 1.00 9.28 290 LYS A CA 1
ATOM 2127 C C . LYS A 1 290 ? -2.484 20.421 2.184 1.00 11.53 290 LYS A C 1
ATOM 2128 O O . LYS A 1 290 ? -2.787 20.253 3.368 1.00 15.50 290 LYS A O 1
ATOM 2134 N N . LEU A 1 291 ? -1.437 19.834 1.625 1.00 11.37 291 LEU A N 1
ATOM 2135 C CA . LEU A 1 291 ? -0.420 19.160 2.473 1.00 11.15 291 LEU A CA 1
ATOM 2136 C C . LEU A 1 291 ? 0.888 19.908 2.425 1.00 9.02 291 LEU A C 1
ATOM 2137 O O . LEU A 1 291 ? 1.343 20.313 1.361 1.00 9.78 291 LEU A O 1
ATOM 2142 N N . ARG A 1 292 ? 1.480 20.089 3.605 1.00 9.09 292 ARG A N 1
ATOM 2143 C CA . ARG A 1 292 ? 2.730 20.803 3.745 1.00 11.65 292 ARG A CA 1
ATOM 2144 C C . ARG A 1 292 ? 3.637 20.009 4.682 1.00 11.95 292 ARG A C 1
ATOM 2145 O O . ARG A 1 292 ? 3.167 19.101 5.350 1.00 12.14 292 ARG A O 1
ATOM 2153 N N . GLY A 1 293 ? 4.915 20.382 4.687 1.00 11.29 293 GLY A N 1
ATOM 2154 C CA . GLY A 1 293 ? 5.861 19.893 5.703 1.00 12.60 293 GLY A CA 1
ATOM 2155 C C . GLY A 1 293 ? 6.330 21.054 6.526 1.00 13.99 293 GLY A C 1
ATOM 2156 O O . GLY A 1 293 ? 6.124 22.228 6.151 1.00 14.12 293 GLY A O 1
ATOM 2157 N N . PHE A 1 294 ? 6.976 20.764 7.655 1.00 11.19 294 PHE A N 1
ATOM 2158 C CA . PHE A 1 294 ? 7.617 21.845 8.427 1.00 12.43 294 PHE A CA 1
ATOM 2159 C C . PHE A 1 294 ? 8.914 21.276 8.968 1.00 13.78 294 PHE A C 1
ATOM 2160 O O . PHE A 1 294 ? 8.911 20.168 9.508 1.00 12.85 294 PHE A O 1
ATOM 2168 N N . TRP A 1 295 ? 10.000 22.036 8.789 1.00 12.55 295 TRP A N 1
ATOM 2169 C CA . TRP A 1 295 ? 11.327 21.643 9.243 1.00 10.96 295 TRP A CA 1
ATOM 2170 C C . TRP A 1 295 ? 11.895 22.785 10.076 1.00 13.21 295 TRP A C 1
ATOM 2171 O O . TRP A 1 295 ? 12.272 23.823 9.532 1.00 14.30 295 TRP A O 1
ATOM 2182 N N . LEU A 1 296 ? 11.915 22.641 11.392 1.00 13.18 296 LEU A N 1
ATOM 2183 C CA . LEU A 1 296 ? 12.373 23.772 12.222 1.00 12.55 296 LEU A CA 1
ATOM 2184 C C . LEU A 1 296 ? 13.769 24.266 11.850 1.00 12.22 296 LEU A C 1
ATOM 2185 O O . LEU A 1 296 ? 14.045 25.468 11.860 1.00 14.52 296 LEU A O 1
ATOM 2190 N N . SER A 1 297 ? 14.667 23.335 11.591 1.00 13.82 297 SER A N 1
ATOM 2191 C CA A SER A 1 297 ? 16.047 23.697 11.250 0.50 14.93 297 SER A CA 1
ATOM 2192 C CA B SER A 1 297 ? 16.047 23.683 11.248 0.50 15.13 297 SER A CA 1
ATOM 2193 C C . SER A 1 297 ? 16.111 24.579 10.007 1.00 14.95 297 SER A C 1
ATOM 2194 O O . SER A 1 297 ? 16.972 25.473 9.913 1.00 17.32 297 SER A O 1
ATOM 2199 N N . GLN A 1 298 ? 15.200 24.347 9.055 1.00 12.89 298 GLN A N 1
ATOM 2200 C CA . GLN A 1 298 ? 15.149 25.206 7.863 1.00 14.80 298 GLN A CA 1
ATOM 2201 C C . GLN A 1 298 ? 14.598 26.574 8.249 1.00 13.61 298 GLN A C 1
ATOM 2202 O O . GLN A 1 298 ? 15.105 27.599 7.790 1.00 16.17 298 GLN A O 1
ATOM 2208 N N . TRP A 1 299 ? 13.559 26.593 9.086 1.00 15.39 299 TRP A N 1
ATOM 2209 C CA . TRP A 1 299 ? 13.058 27.870 9.612 1.00 15.64 299 TRP A CA 1
ATOM 2210 C C . TRP A 1 299 ? 14.182 28.691 10.243 1.00 16.56 299 TRP A C 1
ATOM 2211 O O . TRP A 1 299 ? 14.318 29.885 9.974 1.00 14.95 299 TRP A O 1
ATOM 2222 N N . LYS A 1 300 ? 14.961 28.057 11.116 1.00 15.09 300 LYS A N 1
ATOM 2223 C CA . LYS A 1 300 ? 16.079 28.756 11.767 1.00 14.56 300 LYS A CA 1
ATOM 2224 C C . LYS A 1 300 ? 17.111 29.277 10.774 1.00 15.20 300 LYS A C 1
ATOM 2225 O O . LYS A 1 300 ? 17.632 30.390 10.925 1.00 17.59 300 LYS A O 1
ATOM 2231 N N . LYS A 1 301 ? 17.401 28.466 9.763 1.00 14.58 301 LYS A N 1
ATOM 2232 C CA . LYS A 1 301 ? 18.348 28.882 8.714 1.00 16.96 301 LYS A CA 1
ATOM 2233 C C . LYS A 1 301 ? 17.828 30.107 7.970 1.00 19.73 301 LYS A C 1
ATOM 2234 O O . LYS A 1 301 ? 18.606 31.025 7.640 1.00 19.72 301 LYS A O 1
ATOM 2240 N N . ASP A 1 302 ? 16.519 30.118 7.709 1.00 18.19 302 ASP A N 1
ATOM 2241 C CA . ASP A 1 302 ? 15.872 31.163 6.888 1.00 18.99 302 ASP A CA 1
ATOM 2242 C C . ASP A 1 302 ? 15.607 32.459 7.650 1.00 21.24 302 ASP A C 1
ATOM 2243 O O . ASP A 1 302 ? 15.297 33.486 7.033 1.00 24.52 302 ASP A O 1
ATOM 2248 N N . HIS A 1 303 ? 15.693 32.417 8.983 1.00 17.29 303 HIS A N 1
ATOM 2249 C CA . HIS A 1 303 ? 15.377 33.574 9.809 1.00 17.73 303 HIS A CA 1
ATOM 2250 C C . HIS A 1 303 ? 16.583 34.041 10.624 1.00 17.28 303 HIS A C 1
ATOM 2251 O O . HIS A 1 303 ? 17.592 33.320 10.734 1.00 19.43 303 HIS A O 1
ATOM 2258 N N . SER A 1 304 ? 16.510 35.249 11.170 1.00 18.25 304 SER A N 1
ATOM 2259 C CA . SER A 1 304 ? 17.646 35.763 11.946 1.00 17.22 304 SER A CA 1
ATOM 2260 C C . SER A 1 304 ? 17.785 35.068 13.300 1.00 17.63 304 SER A C 1
ATOM 2261 O O . SER A 1 304 ? 16.799 34.539 13.836 1.00 18.44 304 SER A O 1
ATOM 2264 N N . PRO A 1 305 ? 18.995 35.119 13.897 1.00 19.52 305 PRO A N 1
ATOM 2265 C CA . PRO A 1 305 ? 19.087 34.734 15.311 1.00 19.05 305 PRO A CA 1
ATOM 2266 C C . PRO A 1 305 ? 18.123 35.512 16.218 1.00 19.84 305 PRO A C 1
ATOM 2267 O O . PRO A 1 305 ? 17.559 34.912 17.142 1.00 20.62 305 PRO A O 1
ATOM 2271 N N . ASP A 1 306 ? 17.941 36.812 15.956 1.00 20.70 306 ASP A N 1
ATOM 2272 C CA . ASP A 1 306 ? 16.989 37.638 16.716 1.00 21.04 306 ASP A CA 1
ATOM 2273 C C . ASP A 1 306 ? 15.549 37.137 16.605 1.00 20.73 306 ASP A C 1
ATOM 2274 O O . ASP A 1 306 ? 14.818 37.139 17.589 1.00 18.12 306 ASP A O 1
ATOM 2279 N N . GLN A 1 307 ? 15.138 36.705 15.415 1.00 18.17 307 GLN A N 1
ATOM 2280 C CA . GLN A 1 307 ? 13.805 36.096 15.250 1.00 17.74 307 GLN A CA 1
ATOM 2281 C C . GLN A 1 307 ? 13.665 34.814 16.081 1.00 16.59 307 GLN A C 1
ATOM 2282 O O . GLN A 1 307 ? 12.628 34.580 16.718 1.00 17.60 307 GLN A O 1
ATOM 2288 N N . PHE A 1 308 ? 14.714 33.998 16.109 1.00 17.50 308 PHE A N 1
ATOM 2289 C CA . PHE A 1 308 ? 14.698 32.802 16.979 1.00 15.97 308 PHE A CA 1
ATOM 2290 C C . PHE A 1 308 ? 14.677 33.215 18.440 1.00 17.38 308 PHE A C 1
ATOM 2291 O O . PHE A 1 308 ? 13.904 32.691 19.234 1.00 16.38 308 PHE A O 1
ATOM 2299 N N . LYS A 1 309 ? 15.499 34.191 18.812 1.00 16.33 309 LYS A N 1
ATOM 2300 C CA . LYS A 1 309 ? 15.479 34.640 20.201 1.00 17.90 309 LYS A CA 1
ATOM 2301 C C . LYS A 1 309 ? 14.093 35.142 20.625 1.00 16.48 309 LYS A C 1
ATOM 2302 O O . LYS A 1 309 ? 13.637 34.857 21.755 1.00 17.93 309 LYS A O 1
ATOM 2308 N N . GLU A 1 310 ? 13.414 35.895 19.753 1.00 16.22 310 GLU A N 1
ATOM 2309 C CA . GLU A 1 310 ? 12.065 36.409 20.073 1.00 17.27 310 GLU A CA 1
ATOM 2310 C C . GLU A 1 310 ? 11.0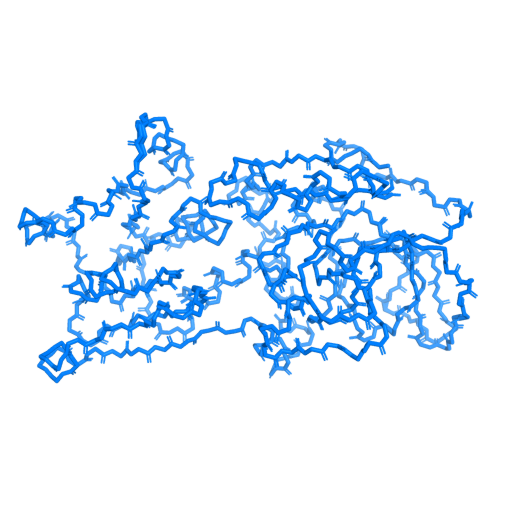96 35.244 20.393 1.00 18.07 310 GLU A C 1
ATOM 2311 O O . GLU A 1 310 ? 10.302 35.302 21.329 1.00 17.64 310 GLU A O 1
ATOM 2314 N N . LEU A 1 311 ? 11.176 34.204 19.592 1.00 14.82 311 LEU A N 1
ATOM 2315 C CA . LEU A 1 311 ? 10.389 32.980 19.839 1.00 16.65 311 LEU A CA 1
ATOM 2316 C C . LEU A 1 311 ? 10.731 32.383 21.210 1.00 16.19 311 LEU A C 1
ATOM 2317 O O . LEU A 1 311 ? 9.860 32.039 21.998 1.00 15.96 311 LEU A O 1
ATOM 2322 N N . ILE A 1 312 ? 12.015 32.278 21.516 1.00 15.32 312 ILE A N 1
ATOM 2323 C CA A ILE A 1 312 ? 12.478 31.750 22.793 0.50 16.15 312 ILE A CA 1
ATOM 2324 C CA B ILE A 1 312 ? 12.435 31.716 22.799 0.50 16.48 312 ILE A CA 1
ATOM 2325 C C . ILE A 1 312 ? 11.881 32.555 23.962 1.00 15.54 312 ILE A C 1
ATOM 2326 O O . ILE A 1 312 ? 11.399 31.996 24.965 1.00 15.58 312 ILE A O 1
ATOM 2335 N N . LEU A 1 313 ? 11.899 33.877 23.833 1.00 16.17 313 LEU A N 1
ATOM 2336 C CA . LEU A 1 313 ? 11.452 34.736 24.928 1.00 16.24 313 LEU A CA 1
ATOM 2337 C C . LEU A 1 313 ? 9.952 34.566 25.156 1.00 16.21 313 LEU A C 1
ATOM 2338 O O . LEU A 1 313 ? 9.495 34.546 26.302 1.00 17.90 313 LEU A O 1
ATOM 2343 N N . THR A 1 314 ? 9.203 34.459 24.058 1.00 14.85 314 THR A N 1
ATOM 2344 C CA . THR A 1 314 ? 7.752 34.220 24.127 1.00 19.18 314 THR A CA 1
ATOM 2345 C C . THR A 1 314 ? 7.495 32.929 24.881 1.00 17.05 314 THR A C 1
ATOM 2346 O O . THR A 1 314 ? 6.656 32.865 25.811 1.00 17.27 314 THR A O 1
ATOM 2350 N N . LEU A 1 315 ? 8.197 31.872 24.487 1.00 14.34 315 LEU A N 1
ATOM 2351 C CA . LEU A 1 315 ? 8.051 30.590 25.205 1.00 12.62 315 LEU A CA 1
ATOM 2352 C C . LEU A 1 315 ? 8.483 30.670 26.664 1.00 15.52 315 LEU A C 1
ATOM 2353 O O . LEU A 1 315 ? 7.850 30.046 27.503 1.00 14.97 315 LEU A O 1
ATOM 2358 N N . CYS A 1 316 ? 9.547 31.420 26.973 1.00 13.92 316 CYS A N 1
ATOM 2359 C CA . CYS A 1 316 ? 9.963 31.538 28.366 1.00 14.72 316 CYS A CA 1
ATOM 2360 C C . CYS A 1 316 ? 8.891 32.220 29.213 1.00 14.43 316 CYS A C 1
ATOM 2361 O O . CYS A 1 316 ? 8.734 31.890 30.385 1.00 15.22 316 CYS A O 1
ATOM 2364 N N . ASP A 1 317 ? 8.156 33.155 28.627 1.00 14.58 317 ASP A N 1
ATOM 2365 C CA . ASP A 1 317 ? 7.090 33.874 29.360 1.00 15.03 317 ASP A CA 1
ATOM 2366 C C . ASP A 1 317 ? 6.035 32.837 29.762 1.00 14.58 317 ASP A C 1
ATOM 2367 O O . ASP A 1 317 ? 5.506 32.844 30.890 1.00 14.96 317 ASP A O 1
ATOM 2372 N N . LEU A 1 318 ? 5.751 31.908 28.847 1.00 14.60 318 LEU A N 1
ATOM 2373 C CA . LEU A 1 318 ? 4.792 30.842 29.151 1.00 12.28 318 LEU A CA 1
ATOM 2374 C C . LEU A 1 318 ? 5.325 29.910 30.230 1.00 14.98 318 LEU A C 1
ATOM 2375 O O . LEU A 1 318 ? 4.575 29.553 31.088 1.00 14.59 318 LEU A O 1
ATOM 2380 N N . ILE A 1 319 ? 6.611 29.527 30.181 1.00 12.09 319 ILE A N 1
ATOM 2381 C CA . ILE A 1 319 ? 7.182 28.571 31.134 1.00 11.78 319 ILE A CA 1
ATOM 2382 C C . ILE A 1 319 ? 7.125 29.176 32.596 1.00 12.44 319 ILE A C 1
ATOM 2383 O O . ILE A 1 319 ? 6.725 28.541 33.537 1.00 14.73 319 ILE A O 1
ATOM 2388 N N . ARG A 1 320 ? 7.457 30.470 32.706 1.00 11.33 320 ARG A N 1
ATOM 2389 C CA . ARG A 1 320 ? 7.450 31.137 34.015 1.00 14.99 320 ARG A CA 1
ATOM 2390 C C . ARG A 1 320 ? 6.078 31.179 34.653 1.00 13.82 320 ARG A C 1
ATOM 2391 O O . ARG A 1 320 ? 5.963 31.262 35.871 1.00 15.72 320 ARG A O 1
ATOM 2399 N N . ARG A 1 321 ? 5.050 31.193 33.814 1.00 14.36 321 ARG A N 1
ATOM 2400 C CA . ARG A 1 321 ? 3.675 31.244 34.316 1.00 14.00 321 ARG A CA 1
ATOM 2401 C C . ARG A 1 321 ? 3.044 29.880 34.536 1.00 16.04 321 ARG A C 1
ATOM 2402 O O . ARG A 1 321 ? 1.893 29.802 34.962 1.00 13.64 321 ARG A O 1
ATOM 2410 N N . GLY A 1 322 ? 3.812 28.820 34.295 1.00 13.74 322 GLY A N 1
ATOM 2411 C CA . GLY A 1 322 ? 3.328 27.452 34.457 1.00 13.57 322 GLY A CA 1
ATOM 2412 C C . GLY A 1 322 ? 2.465 26.975 33.307 1.00 12.92 322 GLY A C 1
ATOM 2413 O O . GLY A 1 322 ? 1.812 25.920 33.421 1.00 13.85 322 GLY A O 1
ATOM 2414 N N . GLN A 1 323 ? 2.472 27.741 32.201 1.00 9.32 323 GLN A N 1
ATOM 2415 C CA . GLN A 1 323 ? 1.655 27.438 31.005 1.00 10.56 323 GLN A CA 1
ATOM 2416 C C . GLN A 1 323 ? 2.384 26.584 29.964 1.00 14.90 323 GLN A C 1
ATOM 2417 O O . GLN A 1 323 ? 1.810 26.174 28.970 1.00 16.30 323 GLN A O 1
ATOM 2423 N N . LEU A 1 324 ? 3.643 26.247 30.231 1.00 15.10 324 LEU A N 1
ATOM 2424 C CA . LEU A 1 324 ? 4.366 25.370 29.313 1.00 16.21 324 LEU A CA 1
ATOM 2425 C C . LEU A 1 324 ? 5.303 24.548 30.160 1.00 21.68 324 LEU A C 1
ATOM 2426 O O . LEU A 1 324 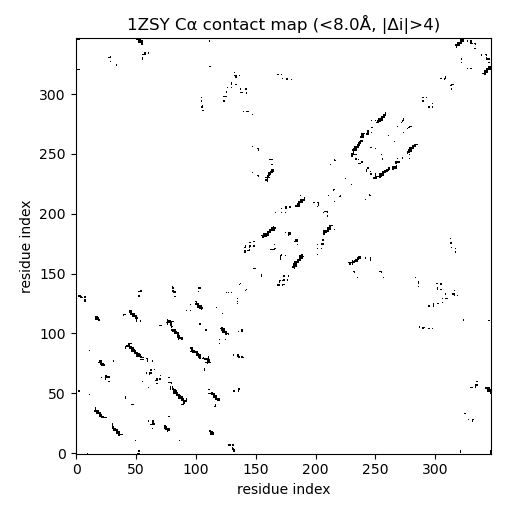? 6.367 25.014 30.538 1.00 26.89 324 LEU A O 1
ATOM 2431 N N . THR A 1 325 ? 4.882 23.347 30.522 1.00 22.93 325 THR A N 1
ATOM 2432 C CA . THR A 1 325 ? 5.697 22.545 31.433 1.00 23.67 325 THR A CA 1
ATOM 2433 C C . THR A 1 325 ? 6.359 21.447 30.621 1.00 24.02 325 THR A C 1
ATOM 2434 O O . THR A 1 325 ? 5.819 20.998 29.613 1.00 23.67 325 THR A O 1
ATOM 2438 N N . ALA A 1 326 ? 7.523 21.001 31.066 1.00 23.95 326 ALA A N 1
ATOM 2439 C CA . ALA A 1 326 ? 8.263 19.991 30.319 1.00 24.58 326 ALA A CA 1
ATOM 2440 C C . ALA A 1 326 ? 7.619 18.619 30.509 1.00 25.00 326 ALA A C 1
ATOM 2441 O O . ALA A 1 326 ? 6.997 18.370 31.537 1.00 25.56 326 ALA A O 1
ATOM 2443 N N . PRO A 1 327 ? 7.760 17.716 29.522 1.00 24.84 327 PRO A N 1
ATOM 2444 C CA . PRO A 1 327 ? 7.229 16.364 29.715 1.00 25.57 327 PRO A CA 1
ATOM 2445 C C . PRO A 1 327 ? 8.086 15.645 30.740 1.00 25.69 327 PRO A C 1
ATOM 2446 O O . PRO A 1 327 ? 9.141 16.157 31.098 1.00 24.95 327 PRO A O 1
ATOM 2450 N N . ALA A 1 328 ? 7.631 14.494 31.219 1.00 24.93 328 ALA A N 1
ATOM 2451 C CA . ALA A 1 328 ? 8.432 13.666 32.124 1.00 25.20 328 ALA A CA 1
ATOM 2452 C C . ALA A 1 328 ? 9.792 13.379 31.494 1.00 22.38 328 ALA A C 1
ATOM 2453 O O . ALA A 1 328 ? 9.892 13.118 30.296 1.00 23.02 328 ALA A O 1
ATOM 2455 N N . CYS A 1 329 ? 10.835 13.461 32.307 1.00 24.86 329 CYS A N 1
ATOM 2456 C CA A CYS A 1 329 ? 12.219 13.306 31.858 0.50 24.83 329 CYS A CA 1
ATOM 2457 C CA B CYS A 1 329 ? 12.169 13.188 31.808 0.50 25.05 329 CYS A CA 1
ATOM 2458 C C . CYS A 1 329 ? 12.984 12.394 32.810 1.00 26.02 329 CYS A C 1
ATOM 2459 O O . CYS A 1 329 ? 12.668 12.350 33.999 1.00 27.24 329 CYS A O 1
ATOM 2464 N N . SER A 1 330 ? 14.024 11.741 32.302 1.00 23.62 330 SER A N 1
ATOM 2465 C CA . SER A 1 330 ? 14.931 10.955 33.119 1.00 24.56 330 SER A CA 1
ATOM 2466 C C . SER A 1 330 ? 16.296 11.545 32.888 1.00 22.58 330 SER A C 1
ATOM 2467 O O . SER A 1 330 ? 16.706 11.705 31.737 1.00 23.08 330 SER A O 1
ATOM 2470 N N . GLN A 1 331 ? 16.988 11.882 33.970 1.00 20.36 331 GLN A N 1
ATOM 2471 C CA . GLN A 1 331 ? 18.363 12.361 33.873 1.00 21.53 331 GLN A CA 1
ATOM 2472 C C . GLN A 1 331 ? 19.337 11.192 33.771 1.00 23.30 331 GLN A C 1
ATOM 2473 O O . GLN A 1 331 ? 19.304 10.265 34.597 1.00 23.25 331 GLN A O 1
ATOM 2479 N N . VAL A 1 332 ? 20.194 11.238 32.758 1.00 21.10 332 VAL A N 1
ATOM 2480 C CA . VAL A 1 332 ? 21.167 10.180 32.538 1.00 19.56 332 VAL A CA 1
ATOM 2481 C C . VAL A 1 332 ? 22.584 10.761 32.421 1.00 19.97 332 VAL A C 1
ATOM 2482 O O . VAL A 1 332 ? 22.843 11.521 31.508 1.00 18.66 332 VAL A O 1
ATOM 2486 N N . PRO A 1 333 ? 23.514 10.383 33.322 1.00 21.80 333 PRO A N 1
ATOM 2487 C CA . PRO A 1 333 ? 24.900 10.841 33.170 1.00 21.32 333 PRO A CA 1
ATOM 2488 C C . PRO A 1 333 ? 25.461 10.419 31.816 1.00 21.14 333 PRO A C 1
ATOM 2489 O O . PRO A 1 333 ? 25.133 9.342 31.302 1.00 20.07 333 PRO A O 1
ATOM 2493 N N . LEU A 1 334 ? 26.282 11.280 31.225 1.00 20.91 334 LEU A N 1
ATOM 2494 C CA . LEU A 1 334 ? 26.837 11.028 29.902 1.00 23.02 334 LEU A CA 1
ATOM 2495 C C . LEU A 1 334 ? 27.426 9.624 29.777 1.00 23.05 334 LEU A C 1
ATOM 2496 O O . LEU A 1 334 ? 27.231 8.962 28.765 1.00 24.56 334 LEU A O 1
ATOM 2501 N N . GLN A 1 335 ? 28.131 9.156 30.808 1.00 24.30 335 GLN A N 1
ATOM 2502 C CA . GLN A 1 335 ? 28.751 7.821 30.767 1.00 26.06 335 GLN A CA 1
ATOM 2503 C C . GLN A 1 335 ? 27.743 6.680 30.602 1.00 25.75 335 GLN A C 1
ATOM 2504 O O . GLN A 1 335 ? 28.100 5.598 30.137 1.00 26.45 335 GLN A O 1
ATOM 2510 N N . ASP A 1 336 ? 26.489 6.921 30.987 1.00 24.51 336 ASP A N 1
ATOM 2511 C CA . ASP A 1 336 ? 25.438 5.908 30.921 1.00 25.31 336 ASP A CA 1
ATOM 2512 C C . ASP A 1 336 ? 24.586 6.080 29.678 1.00 25.04 336 ASP A C 1
ATOM 2513 O O . ASP A 1 336 ? 23.442 5.647 29.639 1.00 26.48 336 ASP A O 1
ATOM 2518 N N . TYR A 1 337 ? 25.158 6.694 28.645 1.00 24.24 337 TYR A N 1
ATOM 2519 C CA . TYR A 1 337 ? 24.421 6.996 27.414 1.00 24.78 337 TYR A CA 1
ATOM 2520 C C . TYR A 1 337 ? 23.813 5.795 26.692 1.00 23.33 337 TYR A C 1
ATOM 2521 O O . TYR A 1 337 ? 22.771 5.926 26.057 1.00 22.33 337 TYR A O 1
ATOM 2530 N N . GLN A 1 338 ? 24.473 4.636 26.762 1.00 22.04 338 GLN A N 1
ATOM 2531 C CA . GLN A 1 338 ? 24.016 3.456 26.037 1.00 24.46 338 GLN A CA 1
ATOM 2532 C C . GLN A 1 338 ? 22.575 3.072 26.390 1.00 24.55 338 GLN A C 1
ATOM 2533 O O . GLN A 1 338 ? 21.750 2.843 25.505 1.00 24.78 338 GLN A O 1
ATOM 2539 N N . SER A 1 339 ? 22.267 3.045 27.681 1.00 24.86 339 SER A N 1
ATOM 2540 C CA . SER A 1 339 ? 20.911 2.727 28.135 1.00 29.02 339 SER A CA 1
ATOM 2541 C C . SER A 1 339 ? 19.902 3.795 27.684 1.00 28.26 339 SER A C 1
ATOM 2542 O O . SER A 1 339 ? 18.754 3.479 27.338 1.00 26.37 339 SER A O 1
ATOM 2545 N N . ALA A 1 340 ? 20.335 5.054 27.682 1.00 27.36 340 ALA A N 1
ATOM 2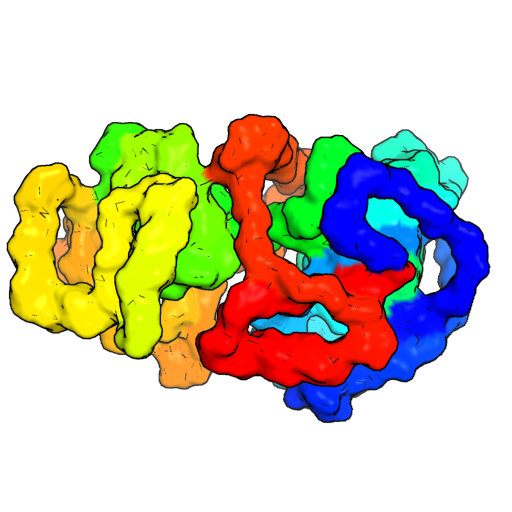546 C CA . ALA A 1 340 ? 19.467 6.162 27.282 1.00 24.89 340 ALA A CA 1
ATOM 2547 C C . ALA A 1 340 ? 19.144 6.072 25.802 1.00 22.91 340 ALA A C 1
ATOM 2548 O O . ALA A 1 340 ? 18.009 6.312 25.402 1.00 22.45 340 ALA A O 1
ATOM 2550 N N . LEU A 1 341 ? 20.139 5.719 24.988 1.00 21.64 341 LEU A N 1
ATOM 2551 C CA . LEU A 1 341 ? 19.916 5.595 23.550 1.00 20.78 341 LEU A CA 1
ATOM 2552 C C . LEU A 1 341 ? 18.946 4.465 23.286 1.00 23.07 341 LEU A C 1
ATOM 2553 O O . LEU A 1 341 ? 18.040 4.624 22.471 1.00 24.52 341 LEU A O 1
ATOM 2558 N N . GLU A 1 342 ? 19.166 3.321 23.950 1.00 24.45 342 GLU A N 1
ATOM 2559 C CA . GLU A 1 342 ? 18.269 2.174 23.817 1.00 25.90 342 GLU A CA 1
ATOM 2560 C C . GLU A 1 342 ? 16.838 2.583 24.171 1.00 27.21 342 GLU A C 1
ATOM 2561 O O . GLU A 1 342 ? 15.921 2.335 23.394 1.00 30.09 342 GLU A O 1
ATOM 2563 N N . ALA A 1 343 ? 16.665 3.238 25.321 1.00 27.71 343 ALA A N 1
ATOM 2564 C CA . ALA A 1 343 ? 15.349 3.712 25.775 1.00 28.46 343 ALA A CA 1
ATOM 2565 C C . ALA A 1 343 ? 14.680 4.689 24.798 1.00 27.52 343 ALA A C 1
ATOM 2566 O O . ALA A 1 343 ? 13.465 4.627 24.592 1.00 28.58 343 ALA A O 1
ATOM 2568 N N . SER A 1 344 ? 15.474 5.567 24.182 1.00 24.31 344 SER A N 1
ATOM 2569 C CA . SER A 1 344 ? 14.963 6.568 23.231 1.00 25.65 344 SER A CA 1
ATOM 2570 C C . SER A 1 344 ? 14.527 6.007 21.883 1.00 27.98 344 SER A C 1
ATOM 2571 O O . SER A 1 344 ? 13.898 6.707 21.090 1.00 28.85 344 SER A O 1
ATOM 2574 N N . MET A 1 345 ? 14.879 4.761 21.601 1.00 27.74 345 MET A N 1
ATOM 2575 C CA . MET A 1 345 ? 14.538 4.198 20.304 1.00 31.75 345 MET A CA 1
ATOM 2576 C C . MET A 1 345 ? 13.322 3.266 20.357 1.00 32.15 345 MET A C 1
ATOM 2577 O O . MET A 1 345 ? 12.917 2.703 19.339 1.00 33.96 345 MET A O 1
ATOM 2582 N N . LYS A 1 346 ? 12.744 3.116 21.541 1.00 32.00 346 LYS A N 1
ATOM 2583 C CA . LYS A 1 346 ? 11.538 2.295 21.715 1.00 34.40 346 LYS A CA 1
ATOM 2584 C C . LYS A 1 346 ? 10.318 3.001 21.103 1.00 34.94 346 LYS A C 1
ATOM 2585 O O . LYS A 1 346 ? 10.300 4.237 21.000 1.00 35.43 346 LYS A O 1
ATOM 2591 N N . PRO A 1 347 ? 9.303 2.231 20.655 1.00 33.57 347 PRO A N 1
ATOM 2592 C CA . PRO A 1 347 ? 8.082 2.856 20.142 1.00 31.59 347 PRO A CA 1
ATOM 2593 C C . PRO A 1 347 ? 7.276 3.610 21.193 1.00 31.24 347 PRO A C 1
ATOM 2594 O O . PRO A 1 347 ? 6.619 4.589 20.848 1.00 32.32 347 PRO A O 1
ATOM 2598 N N . PHE A 1 348 ? 7.303 3.149 22.445 1.00 32.24 348 PHE A N 1
ATOM 2599 C CA . PHE A 1 348 ? 6.642 3.840 23.562 1.00 32.63 348 PHE A CA 1
ATOM 2600 C C . PHE A 1 348 ? 7.698 4.239 24.586 1.00 36.44 348 PHE A C 1
ATOM 2601 O O . PHE A 1 348 ? 8.186 3.417 25.364 1.00 39.21 348 PHE A O 1
ATOM 2609 N N . ILE A 1 349 ? 8.068 5.508 24.565 1.00 35.20 349 ILE A N 1
ATOM 2610 C CA . ILE A 1 349 ? 9.048 6.033 25.502 1.00 37.26 349 ILE A CA 1
ATOM 2611 C C . ILE A 1 349 ? 8.248 6.739 26.586 1.00 35.77 349 ILE A C 1
ATOM 2612 O O . ILE A 1 349 ? 7.489 7.641 26.281 1.00 39.40 349 ILE A O 1
ATOM 2617 N N . SER A 1 350 ? 8.391 6.323 27.837 1.00 35.94 350 SER A N 1
ATOM 2618 C CA . SER A 1 350 ? 7.651 6.981 28.923 1.00 36.30 350 SER A CA 1
ATOM 2619 C C . SER A 1 350 ? 8.305 8.269 29.419 1.00 34.60 350 SER A C 1
ATOM 2620 O O . SER A 1 350 ? 7.609 9.210 29.786 1.00 33.95 350 SER A O 1
ATOM 2623 N N . SER A 1 351 ? 9.635 8.307 29.433 1.00 31.97 351 SER A N 1
ATOM 2624 C CA . SER A 1 351 ? 10.366 9.505 29.861 1.00 29.34 351 SER A CA 1
ATOM 2625 C C . SER A 1 351 ? 11.330 9.947 28.778 1.00 27.13 351 SER A C 1
ATOM 2626 O O . SER A 1 351 ? 12.021 9.098 28.215 1.00 26.53 351 SER A O 1
ATOM 2629 N N . LYS A 1 352 ? 11.388 11.258 28.502 1.00 22.83 352 LYS A N 1
ATOM 2630 C CA . LYS A 1 352 ? 12.409 11.841 27.630 1.00 22.05 352 LYS A CA 1
ATOM 2631 C C . LYS A 1 352 ? 13.757 11.625 28.311 1.00 21.85 352 LYS A C 1
ATOM 2632 O O . LYS A 1 352 ? 13.913 11.911 29.506 1.00 21.96 352 LYS A O 1
ATOM 2638 N N . GLN A 1 353 ? 14.728 11.116 27.560 1.00 18.01 353 GLN A N 1
ATOM 2639 C CA . GLN A 1 353 ? 16.058 10.879 28.123 1.00 16.50 353 GLN A CA 1
ATOM 2640 C C . GLN A 1 353 ? 16.892 12.150 27.976 1.00 17.31 353 GLN A C 1
ATOM 2641 O O . GLN A 1 353 ? 16.994 12.719 26.869 1.00 19.42 353 GLN A O 1
ATOM 2647 N N . ILE A 1 354 ? 17.460 12.611 29.078 1.00 15.82 354 ILE A N 1
ATOM 2648 C CA . ILE A 1 354 ? 18.227 13.866 29.030 1.00 14.82 354 ILE A CA 1
ATOM 2649 C C . ILE A 1 354 ? 19.607 13.607 29.603 1.00 16.26 354 ILE A C 1
ATOM 2650 O O . ILE A 1 354 ? 19.722 13.291 30.780 1.00 16.65 354 ILE A O 1
ATOM 2655 N N . LEU A 1 355 ? 20.637 13.698 28.754 1.00 15.17 355 LEU A N 1
ATOM 2656 C CA . LEU A 1 355 ? 22.028 13.488 29.174 1.00 14.91 355 LEU A CA 1
ATOM 2657 C C . LEU A 1 355 ? 22.469 14.662 30.011 1.00 18.14 355 LEU A C 1
ATOM 2658 O O . LEU A 1 355 ? 22.237 15.799 29.615 1.00 16.90 355 LEU A O 1
ATOM 2663 N N . THR A 1 356 ? 23.083 14.397 31.162 1.00 16.96 356 THR A N 1
ATOM 2664 C CA . THR A 1 356 ? 23.605 15.494 31.973 1.00 19.13 356 THR A CA 1
ATOM 2665 C C . THR A 1 356 ? 25.108 15.333 32.108 1.00 22.53 356 THR A C 1
ATOM 2666 O O . THR A 1 356 ? 25.645 14.215 32.045 1.00 23.42 356 THR A O 1
ATOM 2670 N N A MET A 1 357 ? 25.833 16.410 32.384 0.50 24.00 357 MET A N 1
ATOM 2671 N N B MET A 1 357 ? 25.752 16.487 32.221 0.50 22.09 357 MET A N 1
ATOM 2672 C CA A MET A 1 357 ? 27.222 16.223 32.835 0.50 25.46 357 MET A CA 1
ATOM 2673 C CA B MET A 1 357 ? 27.189 16.615 32.145 0.50 21.64 357 MET A CA 1
ATOM 2674 C C A MET A 1 357 ? 27.604 17.088 34.029 0.50 25.91 357 MET A C 1
ATOM 2675 C C B MET A 1 357 ? 27.665 17.584 33.224 0.50 24.04 357 MET A C 1
ATOM 2676 O O A MET A 1 357 ? 27.131 16.847 35.134 0.50 26.47 357 MET A O 1
ATOM 2677 O O B MET A 1 357 ? 28.858 17.704 33.490 0.50 23.53 357 MET A O 1
#

InterPro domains:
  IPR011032 GroES-like superfamily [SSF50129] (42-202)
  IPR013149 Alcohol dehydrogenase-like, C-terminal [PF00107] (195-321)
  IPR013154 Alcohol dehydrogenase-like, N-terminal [PF08240] (72-153)
  IPR020843 Enoylreductase domain [SM00829] (60-371)
  IPR036291 NAD(P)-binding domain superfamily [SSF51735] (157-339)
  IPR051034 Mitochondrial Enoyl-ACP Reductase [PTHR43981] (37-373)

Nearest PDB structures (foldseek):
  1zsy-assembly1_A  TM=1.003E+00  e=2.860E-79  Homo sapiens
  7ayc-assembly1_A-2  TM=9.906E-01  e=2.624E-64  Homo sapiens
  1yb5-assembly1_A  TM=8.750E-01  e=1.405E-25  Homo sapiens
  1qor-assembly1_B  TM=8.643E-01  e=2.947E-24  Escherichia coli
  2oby-assembly1_A  TM=8.032E-01  e=2.243E-21  Homo sapiens

Secondary structure (DSSP, 8-state):
--TT-S----------EEEEEESSSS-HHHHEEEEEEPPPP--TTEEEEEEEEEE--HHHHHHHHT-SS--PPSSEE--S--EEEEEEE-TT--S--TT-EEEESSS-S--SBSEEEEEGGGEEEE-SSS-HHHHHHTTSHHHHHHHHHHHSS---TT-EEEESSTTSHHHHHHHHHHHHHT-EEEEEE---S-HHHHHHHHHHTT-SEEEEHHHHHSGGGGGTTSSSPPPSEEEESS-HHHHHHHHTTSPTT-EEEE----TT--B---HHHHHHS--EEEE--HHHHHHHS-HHHHHHHHHHHHHHHHTTSS-PPPEEEEEGGGHHHHHHHHTSSS-SSEEEEE-

Organism: Homo sapiens (NCBI:txid9606)

Foldseek 3Di:
DPQFDLPLDDDDPDDWKWFFWFAAAAQSLPGTDIDTDDDDDAAAQKFKWFFFKAFDDPQLRCQSNVNHPDHADPRATTGFFGKIFTQGGHNNDDPHDGGFIKIFLFGDDHRLMGMDMGGPQRIATADSNFRRLCRRPLQPQLLQLVCQVPPADDDAAQAEEEEEPLVDQNNLSNQLVCQVRNYAYAYEYADDPCVVVVQVVSVVLPHRHYYYLVRLPDPCVVVVDDVHDQHLEYEYAAADVSLASSLVRHAQCGEYEYEHYDDVRHHDYDPCSCPVSVYYYYYDYVNVVSVVDHSVVSRVSSVVVVVCSVVVSGDGAAADEDESVRVSVLSVLNVDPDRRHTYMYGD

Solvent-accessible surface area: 15873 Å² total; per-residue (Å²): 48,89,12,63,33,177,99,30,184,39,125,47,144,126,76,171,13,37,0,0,15,2,36,136,69,22,62,0,29,157,27,5,83,66,92,95,62,165,123,56,90,43,62,26,51,30,0,43,0,32,4,0,0,0,0,3,5,95,26,1,12,49,7,0,59,23,105,62,65,66,76,32,93,60,105,10,26,1,4,13,7,1,0,3,23,0,42,37,50,7,110,105,11,134,60,15,123,83,39,12,6,1,5,13,17,39,28,27,43,3,1,0,35,16,28,10,30,20,51,48,144,25,15,10,63,2,25,55,87,1,71,0,42,10,1,0,16,1,4,35,24,14,0,10,0,39,31,0,3,94,67,43,28,160,27,121,100,35,20,2,1,0,1,0,23,0,39,45,20,13,0,16,5,0,1,11,2,0,45,50,63,35,15,56,4,0,0,0,2,107,74,82,124,92,56,112,147,4,16,79,99,0,103,94,38,41,8,58,60,23,17,16,14,90,61,1,98,111,122,85,13,100,67,46,42,126,129,9,60,88,0,86,0,0,0,0,23,50,4,9,94,9,0,12,32,0,1,119,14,2,22,185,19,0,6,0,0,32,43,33,49,91,98,99,96,92,52,76,33,31,102,62,17,74,111,156,51,80,9,92,60,139,48,30,94,15,14,69,28,25,157,95,65,47,80,114,92,3,52,78,5,0,82,50,0,0,69,25,19,109,160,52,78,12,67,34,35,69,32,40,73,15,51,0,100,70,25,76,73,0,0,50,32,18,76,120,103,102,82,111,27,40,18,0,0,3,36

CATH classification: 3.90.180.10 (+1 more: 3.40.50.720)

Radius of gyration: 20.71 Å; Cα contacts (8 Å, |Δi|>4): 739; chains: 1; bounding box: 63×42×48 Å

GO terms:
  GO:0006631 fatty acid metabolic process (P, IMP)
  GO:0005739 mitochondrion (C, HTP)
  GO:0005759 mitochondrial matrix (C, TAS)
  GO:0005739 mitochondrion (C, IDA)
  GO:0006631 fatty acid metabolic process (P, IDA)
  GO:0141148 enoyl-[acyl-carrier-protein] reductase (NADPH) activity (F, IDA)
  GO:0046513 ceramide biosynthetic process (P, IMP)
  GO:0006879 intracellular iron ion homeostasis (P, IMP)

B-factor: mean 23.53, std 11.05, range [2.24, 68.54]